Protein AF-0000000080283753 (afdb_homodimer)

Solvent-accessible surface area (backbone atoms only — not comparable to full-atom values): 19904 Å² total; per-residue (Å²): 114,69,65,58,47,47,53,52,39,58,34,70,79,38,70,38,33,64,65,55,46,45,52,46,35,64,72,59,43,37,71,36,38,64,75,52,62,69,57,50,52,52,49,50,52,53,33,39,76,70,48,30,28,46,71,46,79,42,86,42,90,93,43,78,66,40,49,36,34,33,68,27,74,57,24,48,48,50,48,20,53,52,24,61,47,84,57,61,76,70,39,30,42,30,48,55,53,42,34,39,41,30,31,85,65,33,38,55,67,44,43,48,50,47,41,52,51,50,28,52,52,26,51,53,49,35,53,54,46,52,51,52,51,48,62,72,42,61,91,44,52,67,71,56,39,66,67,62,46,90,67,50,23,60,57,55,46,46,51,49,42,39,54,51,25,52,48,46,34,54,49,33,52,48,52,46,53,52,56,49,51,46,51,52,54,54,54,68,74,95,114,70,66,57,49,47,52,51,38,57,34,70,81,39,71,37,34,64,65,56,45,44,54,47,35,65,72,56,44,37,68,37,39,63,76,52,62,69,57,51,53,53,48,49,52,50,34,37,76,70,48,28,28,46,72,46,78,42,86,41,91,93,41,77,66,42,49,36,34,33,68,28,74,58,26,48,51,50,46,22,53,52,23,61,47,85,57,61,78,70,38,30,42,32,47,56,52,43,34,39,41,30,32,86,65,33,38,56,66,45,41,48,51,47,39,51,51,49,28,53,52,26,51,54,50,36,54,54,45,51,50,52,50,48,61,73,40,60,90,44,51,68,71,56,38,65,70,63,46,90,66,51,24,61,57,55,47,48,50,51,42,39,53,51,25,53,48,45,34,54,50,32,53,50,52,47,53,50,54,49,52,47,51,52,53,53,58,71,74,102

Sequence (380 aa):
MALRNAILAMLLEGESSGYDLAKSFNASVANFWTATPQQLYRELDKMESQGLVTARVVEQRRRPNKRLFSLTAAGEAELAGFTTTAPKPTAIRDELLVQIQAVEAGDDEAVRRAVADRMAAAEAKLKRFERLRERLLGESTEPEFLAAAPRVGPYLTLARGIAFEEENIRWCERVLAVLEQRAAAEAQWRMALRNAILAMLLEGESSGYDLAKSFNASVANFWTATPQQLYRELDKMESQGLVTARVVEQRRRPNKRLFSLTAAGEAELAGFTTTAPKPTAIRDELLVQIQAVEAGDDEAVRRAVADRMAAAEAKLKRFERLRERLLGESTEPEFLAAAPRVGPYLTLARGIAFEEENIRWCERVLAVLEQRAAAEAQWR

Nearest PDB structures (foldseek):
  5x11-assembly4_H  TM=7.666E-01  e=1.169E-11  Bacillus spizizenii str. W23
  5x11-assembly1_B  TM=7.875E-01  e=1.719E-11  Bacillus spizizenii str. W23
  5x11-assembly4_G  TM=7.829E-01  e=1.627E-11  Bacillus spizizenii str. W23
  5x11-assembly2_E  TM=7.837E-01  e=2.394E-11  Bacillus spizizenii str. W23
  3l9f-assembly2_C  TM=8.783E-01  e=1.582E-09  Streptococcus mutans UA159

Radius of gyration: 23.31 Å; Cα contacts (8 Å, |Δi|>4): 473; chains: 2; bounding box: 52×69×62 Å

Secondary structure (DSSP, 8-state):
-HHHHHHHHHHTT--EEHHHHHHHHHHTGGGTB---HHHHHHHHHHHHHTTSEEEEEE--SSS--EEEEEE-HHHHHHHHHHTTSPPPPPEEE-HHHHHHHTGGGS-HHHHHHHHHHHHHHHHHHHHHHHHHHHHHHTTS-HHHHHHH-S--HHHHHHHHHHHHHHHHHHHHHHHHHHHHHHHHHHHHH-/-HHHHHHHHHHTT--EEHHHHHHHHHHTGGGTB---HHHHHHHHHHHHHTTSEEEEEE--SSS--EEEEEE-HHHHHHHHHHTTSPPPPPEEE-HHHHHHHTGGGS-HHHHHHHHHHHHHHHHHHHHHHHHHHHHHHTTS-HHHHHHH-S--HHHHHHHHHHHHHHHHHHHHHHHHHHHHHHHHHHHHH-

Organism: Amycolatopsis orientalis (NCBI:txid31958)

pLDDT: mean 94.65, std 5.04, range [63.06, 98.81]

InterPro domains:
  IPR005149 Transcription regulator PadR, N-terminal [PF03551] (7-80)
  IPR018309 Transcription regulator PadR, C-terminal [PF10400] (92-180)
  IPR036388 Winged helix-like DNA-binding domain superfamily [G3DSA:1.10.10.10] (1-89)
  IPR036390 Winged helix DNA-binding domain superfamily [SSF46785] (3-181)

Foldseek 3Di:
DVLLLLLLVVQVVHKDWLVVSQVVCVQQVCLQDDDHSVRSVVSQVVCCVVVQKDWDWDDDDPDPIIIIIHGDPNVVVVNVVVVVDDDDDRDDDDVLVVCLVCCVVDPVVVSLVVLVVQLVVLVVSLVSLVVVLCVQQPPHDPVVCCVDPPDCVSVVSSVVSNVVSVVSNVVSVVSNVVSVVVVVVVVVVD/DVLLLLLLVVQVVDKDWLVRSQVVCVQAVCLQDDDHSVRSVVSVVVCCVVVQKDWDWDDDDPDPIIIIIHGDPNVVVVNVVVVVDDDDDRDDDDVLVVCLVCCVVDPVVVSLVVLVVQLVVLVVSLVSLVVVLCVQQPPHDPVRCCVDPPDCVSVVSSVVSNVVSVVSNVVSVVSNVVSVVVVVVVVVVD

Structure (mmCIF, N/CA/C/O backbone):
data_AF-0000000080283753-model_v1
#
loop_
_entity.id
_entity.type
_entity.pdbx_description
1 polymer 'PadR family transcriptional regulator'
#
loop_
_atom_site.group_PDB
_atom_site.id
_atom_site.type_symbol
_atom_site.label_atom_id
_atom_site.label_alt_id
_atom_site.label_comp_id
_atom_site.label_asym_id
_atom_site.label_entity_id
_atom_site.label_seq_id
_atom_site.pdbx_PDB_ins_code
_atom_site.Cartn_x
_atom_site.Cartn_y
_atom_site.Cartn_z
_atom_site.occupancy
_atom_site.B_iso_or_equiv
_atom_site.auth_seq_id
_atom_site.auth_comp_id
_atom_site.auth_asym_id
_atom_site.auth_atom_id
_atom_site.pdbx_PDB_model_num
ATOM 1 N N . MET A 1 1 ? 9.391 4.066 15.008 1 63.06 1 MET A N 1
ATOM 2 C CA . MET A 1 1 ? 9.805 5.305 14.352 1 63.06 1 MET A CA 1
ATOM 3 C C . MET A 1 1 ? 8.82 5.699 13.258 1 63.06 1 MET A C 1
ATOM 5 O O . MET A 1 1 ? 8.32 6.828 13.242 1 63.06 1 MET A O 1
ATOM 9 N N . ALA A 1 2 ? 8.211 4.777 12.609 1 85.69 2 ALA A N 1
ATOM 10 C CA . ALA A 1 2 ? 7.465 5.23 11.438 1 85.69 2 ALA A CA 1
ATOM 11 C C . ALA A 1 2 ? 6.07 5.707 11.828 1 85.69 2 ALA A C 1
ATOM 13 O O . ALA A 1 2 ? 5.645 6.793 11.43 1 85.69 2 ALA A O 1
ATOM 14 N N . LEU A 1 3 ? 5.512 5.188 12.945 1 94.88 3 LEU A N 1
ATOM 15 C CA . LEU A 1 3 ? 4.176 5.641 13.32 1 94.88 3 LEU A CA 1
ATOM 16 C C . LEU A 1 3 ? 4.234 7.016 13.977 1 94.88 3 LEU A C 1
ATOM 18 O O . LEU A 1 3 ? 3.361 7.855 13.742 1 94.88 3 LEU A O 1
ATOM 22 N N . ARG A 1 4 ? 5.262 7.25 14.664 1 96.19 4 ARG A N 1
ATOM 23 C CA . ARG A 1 4 ? 5.465 8.523 15.336 1 96.19 4 ARG A CA 1
ATOM 24 C C . ARG A 1 4 ? 5.453 9.68 14.344 1 96.19 4 ARG A C 1
ATOM 26 O O . ARG A 1 4 ? 4.855 10.727 14.609 1 96.19 4 ARG A O 1
ATOM 33 N N . ASN A 1 5 ? 6.102 9.477 13.25 1 96.25 5 ASN A N 1
ATOM 34 C CA . ASN A 1 5 ? 6.188 10.531 12.242 1 96.25 5 ASN A CA 1
ATOM 35 C C . ASN A 1 5 ? 4.828 10.828 11.617 1 96.25 5 ASN A C 1
ATOM 37 O O . ASN A 1 5 ? 4.508 11.977 11.336 1 96.25 5 ASN A O 1
ATOM 41 N N . ALA A 1 6 ? 4.059 9.805 11.43 1 96.5 6 ALA A N 1
ATOM 42 C CA . ALA A 1 6 ? 2.707 10 10.914 1 96.5 6 ALA A CA 1
ATOM 43 C C . ALA A 1 6 ? 1.85 10.789 11.898 1 96.5 6 ALA A C 1
ATOM 45 O O . ALA A 1 6 ? 1.103 11.688 11.5 1 96.5 6 ALA A O 1
ATOM 46 N N . ILE A 1 7 ? 2.016 10.484 13.133 1 96.62 7 ILE A N 1
ATOM 47 C CA . ILE A 1 7 ? 1.256 11.18 14.164 1 96.62 7 ILE A CA 1
ATOM 48 C C . ILE A 1 7 ? 1.713 12.633 14.25 1 96.62 7 ILE A C 1
ATOM 50 O O . ILE A 1 7 ? 0.888 13.547 14.336 1 96.62 7 ILE A O 1
ATOM 54 N N . LEU A 1 8 ? 3.035 12.875 14.25 1 96.88 8 LEU A N 1
ATOM 55 C CA . LEU A 1 8 ? 3.574 14.227 14.281 1 96.88 8 LEU A CA 1
ATOM 56 C C . LEU A 1 8 ? 3.053 15.047 13.109 1 96.88 8 LEU A C 1
ATOM 58 O O . LEU A 1 8 ? 2.664 16.203 13.281 1 96.88 8 LEU A O 1
ATOM 62 N N . ALA A 1 9 ? 3.033 14.398 11.969 1 95.56 9 ALA A N 1
ATOM 63 C CA . ALA A 1 9 ? 2.553 15.086 10.773 1 95.56 9 ALA A CA 1
ATOM 64 C C . ALA A 1 9 ? 1.085 15.477 10.922 1 95.56 9 ALA A C 1
ATOM 66 O O . ALA A 1 9 ? 0.685 16.562 10.508 1 95.56 9 ALA A O 1
ATOM 67 N N . MET A 1 10 ? 0.326 14.633 11.5 1 94.38 10 MET A N 1
ATOM 68 C CA . MET A 1 10 ? -1.092 14.914 11.711 1 94.38 10 MET A CA 1
ATOM 69 C C . MET A 1 10 ? -1.278 16.078 12.68 1 94.38 10 MET A C 1
ATOM 71 O O . MET A 1 10 ? -2.164 16.906 12.492 1 94.38 10 MET A O 1
ATOM 75 N N . LEU A 1 11 ? -0.461 16.203 13.633 1 96 11 LEU A N 1
ATOM 76 C CA . LEU A 1 11 ? -0.597 17.188 14.695 1 96 11 LEU A CA 1
ATOM 77 C C . LEU A 1 11 ? -0.136 18.562 14.211 1 96 11 LEU A C 1
ATOM 79 O O . LEU A 1 11 ? -0.33 19.562 14.906 1 96 11 LEU A O 1
ATOM 83 N N . LEU A 1 12 ? 0.416 18.594 13.023 1 93.56 12 LEU A N 1
ATOM 84 C CA . LEU A 1 12 ? 0.746 19.891 12.422 1 93.56 12 LEU A CA 1
ATOM 85 C C . LEU A 1 12 ? -0.512 20.719 12.195 1 93.56 12 LEU A C 1
ATOM 87 O O . LEU A 1 12 ? -0.445 21.953 12.125 1 93.56 12 LEU A O 1
ATOM 91 N N . GLU A 1 13 ? -1.632 20 12.055 1 89.56 13 GLU A N 1
ATOM 92 C CA . GLU A 1 13 ? -2.9 20.672 11.789 1 89.56 13 GLU A CA 1
ATOM 93 C C . GLU A 1 13 ? -3.426 21.375 13.039 1 89.56 13 GLU A C 1
ATOM 95 O O . GLU A 1 13 ? -4.312 22.219 12.953 1 89.56 13 GLU A O 1
ATOM 100 N N . GLY A 1 14 ? -2.916 20.953 14.188 1 92.44 14 GLY A N 1
ATOM 101 C CA . GLY A 1 14 ? -3.326 21.562 15.445 1 92.44 14 GLY A CA 1
ATOM 102 C C . GLY A 1 14 ? -3.553 20.562 16.562 1 92.44 14 GLY A C 1
ATOM 103 O O . GLY A 1 14 ? -3.434 19.344 16.344 1 92.44 14 GLY A O 1
ATOM 104 N N . GLU A 1 15 ? -3.82 21.125 17.625 1 95.62 15 GLU A N 1
ATOM 105 C CA . GLU A 1 15 ? -4.102 20.328 18.812 1 95.62 15 GLU A CA 1
ATOM 106 C C . GLU A 1 15 ? -5.277 19.391 18.594 1 95.62 15 GLU A C 1
ATOM 108 O O . GLU A 1 15 ? -6.27 19.766 17.953 1 95.62 15 GLU A O 1
ATOM 113 N N . SER A 1 16 ? -5.164 18.188 19.141 1 96.25 16 SER A N 1
ATOM 114 C CA . SER A 1 16 ? -6.211 17.203 18.938 1 96.25 16 SER A CA 1
ATOM 115 C C . SER A 1 16 ? -6.262 16.203 20.094 1 96.25 16 SER A C 1
ATOM 117 O O . SER A 1 16 ? -5.242 15.922 20.719 1 96.25 16 SER A O 1
ATOM 119 N N . SER A 1 17 ? -7.477 15.688 20.328 1 95.62 17 SER A N 1
ATOM 120 C CA . SER A 1 17 ? -7.59 14.594 21.281 1 95.62 17 SER A CA 1
ATOM 121 C C . SER A 1 17 ? -7.117 13.273 20.672 1 95.62 17 SER A C 1
ATOM 123 O O . SER A 1 17 ? -7.023 13.148 19.453 1 95.62 17 SER A O 1
ATOM 125 N N . GLY A 1 18 ? -6.812 12.359 21.625 1 94.19 18 GLY A N 1
ATOM 126 C CA . GLY A 1 18 ? -6.512 11.023 21.125 1 94.19 18 GLY A CA 1
ATOM 127 C C . GLY A 1 18 ? -7.621 10.445 20.266 1 94.19 18 GLY A C 1
ATOM 128 O O . GLY A 1 18 ? -7.359 9.82 19.234 1 94.19 18 GLY A O 1
ATOM 129 N N . TYR A 1 19 ? -8.773 10.703 20.656 1 93.75 19 TYR A N 1
ATOM 130 C CA . TYR A 1 19 ? -9.945 10.227 19.938 1 93.75 19 TYR A CA 1
ATOM 131 C C . TYR A 1 19 ? -10.023 10.844 18.547 1 93.75 19 TYR A C 1
ATOM 133 O O . TYR A 1 19 ? -10.211 10.141 17.547 1 93.75 19 TYR A O 1
ATOM 141 N N . ASP A 1 20 ? -9.883 12.062 18.484 1 94.5 20 ASP A N 1
ATOM 142 C CA . ASP A 1 20 ? -9.93 12.766 17.203 1 94.5 20 ASP A CA 1
ATOM 143 C C . ASP A 1 20 ? -8.781 12.336 16.297 1 94.5 20 ASP A C 1
ATOM 145 O O . ASP A 1 20 ? -8.961 12.219 15.086 1 94.5 20 ASP A O 1
ATOM 149 N N . LEU A 1 21 ? -7.672 12.141 16.906 1 94.75 21 LEU A N 1
ATOM 150 C CA . LEU A 1 21 ? -6.523 11.664 16.141 1 94.75 21 LEU A CA 1
ATOM 151 C C . LEU A 1 21 ? -6.801 10.281 15.555 1 94.75 21 LEU A C 1
ATOM 153 O O . LEU A 1 21 ? -6.547 10.055 14.367 1 94.75 21 LEU A O 1
ATOM 157 N N . ALA A 1 22 ? -7.32 9.445 16.359 1 94.62 22 ALA A N 1
ATOM 158 C CA . ALA A 1 22 ? -7.629 8.094 15.875 1 94.62 22 ALA A CA 1
ATOM 159 C C . ALA A 1 22 ? -8.648 8.141 14.742 1 94.62 22 ALA A C 1
ATOM 161 O O . ALA A 1 22 ? -8.492 7.441 13.734 1 94.62 22 ALA A O 1
ATOM 162 N N . LYS A 1 23 ? -9.617 8.945 14.867 1 92.94 23 LYS A N 1
ATOM 163 C CA . LYS A 1 23 ? -10.656 9.102 13.852 1 92.94 23 LYS A CA 1
ATOM 164 C C . LYS A 1 23 ? -10.07 9.656 12.555 1 92.94 23 LYS A C 1
ATOM 166 O O . LYS A 1 23 ? -10.32 9.117 11.477 1 92.94 23 LYS A O 1
ATOM 171 N N . SER A 1 24 ? -9.281 10.664 12.68 1 91.25 24 SER A N 1
ATOM 172 C CA . SER A 1 24 ? -8.688 11.305 11.516 1 91.25 24 SER A CA 1
ATOM 173 C C . SER A 1 24 ? -7.66 10.398 10.844 1 91.25 24 SER A C 1
ATOM 175 O O . SER A 1 24 ? -7.527 10.398 9.617 1 91.25 24 SER A O 1
ATOM 177 N N . PHE A 1 25 ? -6.984 9.719 11.703 1 91.56 25 PHE A N 1
ATOM 178 C CA . PHE A 1 25 ? -6.012 8.766 11.18 1 91.56 25 PHE A CA 1
ATOM 179 C C . PHE A 1 25 ? -6.684 7.75 10.266 1 91.56 25 PHE A C 1
ATOM 181 O O . PHE A 1 25 ? -6.227 7.52 9.141 1 91.56 25 PHE A O 1
ATOM 188 N N . ASN A 1 26 ? -7.738 7.211 10.672 1 87.19 26 ASN A N 1
ATOM 189 C CA . ASN A 1 26 ? -8.484 6.219 9.906 1 87.19 26 ASN A CA 1
ATOM 190 C C . ASN A 1 26 ? -9.078 6.824 8.641 1 87.19 26 ASN A C 1
ATOM 192 O O . ASN A 1 26 ? -9.188 6.148 7.613 1 87.19 26 ASN A O 1
ATOM 196 N N . ALA A 1 27 ? -9.336 8.07 8.672 1 85.25 27 ALA A N 1
ATOM 197 C CA . ALA A 1 27 ? -10.023 8.742 7.574 1 85.25 27 ALA A CA 1
ATOM 198 C C . ALA A 1 27 ? -9.039 9.156 6.488 1 85.25 27 ALA A C 1
ATOM 200 O O . ALA A 1 27 ? -9.359 9.094 5.297 1 85.25 27 ALA A O 1
ATOM 201 N N . SER A 1 28 ? -7.871 9.555 6.891 1 85.62 28 SER A N 1
ATOM 202 C CA . SER A 1 28 ? -7.016 10.195 5.898 1 85.62 28 SER A CA 1
ATOM 203 C C . SER A 1 28 ? -5.633 9.555 5.867 1 85.62 28 SER A C 1
ATOM 205 O O . SER A 1 28 ? -5.121 9.227 4.793 1 85.62 28 SER A O 1
ATOM 207 N N . VAL A 1 29 ? -5.102 9.273 7.027 1 88.56 29 VAL A N 1
ATOM 208 C CA . VAL A 1 29 ? -3.729 8.789 7.102 1 88.56 29 VAL A CA 1
ATOM 209 C C . VAL A 1 29 ? -3.689 7.297 6.758 1 88.56 29 VAL A C 1
ATOM 211 O O . VAL A 1 29 ? -2.701 6.809 6.207 1 88.56 29 VAL A O 1
ATOM 214 N N . ALA A 1 30 ? -4.812 6.645 6.965 1 86.31 30 ALA A N 1
ATOM 215 C CA . ALA A 1 30 ? -4.898 5.203 6.762 1 86.31 30 ALA A CA 1
ATOM 216 C C . ALA A 1 30 ? -4.641 4.836 5.305 1 86.31 30 ALA A C 1
ATOM 218 O O . ALA A 1 30 ? -4.355 3.68 4.988 1 86.31 30 ALA A O 1
ATOM 219 N N . ASN A 1 31 ? -4.711 5.797 4.449 1 86.75 31 ASN A N 1
ATOM 220 C CA . ASN A 1 31 ? -4.449 5.527 3.039 1 86.75 31 ASN A CA 1
ATOM 221 C C . ASN A 1 31 ? -2.963 5.293 2.783 1 86.75 31 ASN A C 1
ATOM 223 O O . ASN A 1 31 ? -2.588 4.73 1.754 1 86.75 31 ASN A O 1
ATOM 227 N N . PHE A 1 32 ? -2.156 5.785 3.799 1 92.94 32 PHE A N 1
ATOM 228 C CA . PHE A 1 32 ? -0.733 5.613 3.531 1 92.94 32 PHE A CA 1
ATOM 229 C C . PHE A 1 32 ? -0.003 5.133 4.781 1 92.94 32 PHE A C 1
ATOM 231 O O . PHE A 1 32 ? 1.189 4.824 4.73 1 92.94 32 PHE A O 1
ATOM 238 N N . TRP A 1 33 ? -0.716 5.035 5.789 1 94.94 33 TRP A N 1
ATOM 239 C CA . TRP A 1 33 ? -0.128 4.477 7.004 1 94.94 33 TRP A CA 1
ATOM 240 C C . TRP A 1 33 ? -1.185 3.764 7.84 1 94.94 33 TRP A C 1
ATOM 242 O O . TRP A 1 33 ? -2.145 4.387 8.305 1 94.94 33 TRP A O 1
ATOM 252 N N . THR A 1 34 ? -0.931 2.537 8.156 1 93.19 34 THR A N 1
ATOM 253 C CA . THR A 1 34 ? -1.919 1.745 8.875 1 93.19 34 THR A CA 1
ATOM 254 C C . THR A 1 34 ? -1.501 1.556 10.336 1 93.19 34 THR A C 1
ATOM 256 O O . THR A 1 34 ? -0.35 1.217 10.617 1 93.19 34 THR A O 1
ATOM 259 N N . ALA A 1 35 ? -2.438 1.848 11.273 1 93.56 35 ALA A N 1
ATOM 260 C CA . ALA A 1 35 ? -2.279 1.582 12.703 1 93.56 35 ALA A CA 1
ATOM 261 C C . ALA A 1 35 ? -3.635 1.434 13.383 1 93.56 35 ALA A C 1
ATOM 263 O O . ALA A 1 35 ? -4.609 2.082 13 1 93.56 35 ALA A O 1
ATOM 264 N N . THR A 1 36 ? -3.719 0.579 14.344 1 93.12 36 THR A N 1
ATOM 265 C CA . THR A 1 36 ? -4.926 0.484 15.156 1 93.12 36 THR A CA 1
ATOM 266 C C . THR A 1 36 ? -4.988 1.625 16.172 1 93.12 36 THR A C 1
ATOM 268 O O . THR A 1 36 ? -3.963 2.229 16.5 1 93.12 36 THR A O 1
ATOM 271 N N . PRO A 1 37 ? -6.199 1.894 16.672 1 94.5 37 PRO A N 1
ATOM 272 C CA . PRO A 1 37 ? -6.293 2.891 17.75 1 94.5 37 PRO A CA 1
ATOM 273 C C . PRO A 1 37 ? -5.414 2.549 18.953 1 94.5 37 PRO A C 1
ATOM 275 O O . PRO A 1 37 ? -4.762 3.432 19.516 1 94.5 37 PRO A O 1
ATOM 278 N N . GLN A 1 38 ? -5.402 1.291 19.203 1 95.31 38 GLN A N 1
ATOM 279 C CA . GLN A 1 38 ? -4.574 0.862 20.312 1 95.31 38 GLN A CA 1
ATOM 280 C C . GLN A 1 38 ? -3.107 1.207 20.078 1 95.31 38 GLN A C 1
ATOM 282 O O . GLN A 1 38 ? -2.424 1.688 20.984 1 95.31 38 GLN A O 1
ATOM 287 N N . GLN A 1 39 ? -2.582 0.975 18.922 1 95.69 39 GLN A N 1
ATOM 288 C CA . GLN A 1 39 ? -1.212 1.311 18.547 1 95.69 39 GLN A CA 1
ATOM 289 C C . GLN A 1 39 ? -0.982 2.818 18.594 1 95.69 39 GLN A C 1
ATOM 291 O O . GLN A 1 39 ? 0.068 3.279 19.047 1 95.69 39 GLN A O 1
ATOM 296 N N . LEU A 1 40 ? -1.963 3.561 18.094 1 96.12 40 LEU A N 1
ATOM 297 C CA . LEU A 1 40 ? -1.869 5.016 18.047 1 96.12 40 LEU A CA 1
ATOM 298 C C . LEU A 1 40 ? -1.773 5.598 19.453 1 96.12 40 LEU A C 1
ATOM 300 O O . LEU A 1 40 ? -0.917 6.441 19.734 1 96.12 40 LEU A O 1
ATOM 304 N N . TYR A 1 41 ? -2.602 5.07 20.406 1 95.75 41 TYR A N 1
ATOM 305 C CA . TYR A 1 41 ? -2.611 5.582 21.766 1 95.75 41 TYR A CA 1
ATOM 306 C C . TYR A 1 41 ? -1.304 5.262 22.484 1 95.75 41 TYR A C 1
ATOM 308 O O . TYR A 1 41 ? -0.754 6.105 23.203 1 95.75 41 TYR A O 1
ATOM 316 N N . ARG A 1 42 ? -0.851 4.145 22.328 1 96.94 42 ARG A N 1
ATOM 317 C CA . ARG A 1 42 ? 0.421 3.746 22.922 1 96.94 42 ARG A CA 1
ATOM 318 C C . ARG A 1 42 ? 1.56 4.625 22.406 1 96.94 42 ARG A C 1
ATOM 320 O O . ARG A 1 42 ? 2.426 5.035 23.188 1 96.94 42 ARG A O 1
ATOM 327 N N . GLU A 1 43 ? 1.558 4.84 21.156 1 97.25 43 GLU A N 1
ATOM 328 C CA . GLU A 1 43 ? 2.602 5.68 20.578 1 97.25 43 GLU A CA 1
ATOM 329 C C . GLU A 1 43 ? 2.5 7.117 21.078 1 97.25 43 GLU A C 1
ATOM 331 O O . GLU A 1 43 ? 3.518 7.766 21.328 1 97.25 43 GLU A O 1
ATOM 336 N N . LEU A 1 44 ? 1.278 7.57 21.219 1 96.88 44 LEU A N 1
ATOM 337 C CA . LEU A 1 44 ? 1.066 8.914 21.75 1 96.88 44 LEU A CA 1
ATOM 338 C C . LEU A 1 44 ? 1.646 9.039 23.156 1 96.88 44 LEU A C 1
ATOM 340 O O . LEU A 1 44 ? 2.32 10.016 23.469 1 96.88 44 LEU A O 1
ATOM 344 N N . ASP A 1 45 ? 1.419 8.055 23.938 1 96.38 45 ASP A N 1
ATOM 345 C CA . ASP A 1 45 ? 1.956 8.039 25.297 1 96.38 45 ASP A CA 1
ATOM 346 C C . ASP A 1 45 ? 3.484 8.055 25.281 1 96.38 45 ASP A C 1
ATOM 348 O O . ASP A 1 45 ? 4.113 8.797 26.031 1 96.38 45 ASP A O 1
ATOM 352 N N . LYS A 1 46 ? 4.02 7.238 24.484 1 97.75 46 LYS A N 1
ATOM 353 C CA . LYS A 1 46 ? 5.473 7.172 24.344 1 97.75 46 LYS A CA 1
ATOM 354 C C . LYS A 1 46 ? 6.039 8.516 23.875 1 97.75 46 LYS A C 1
ATOM 356 O O . LYS A 1 46 ? 7.051 8.977 24.422 1 97.75 46 LYS A O 1
ATOM 361 N N . MET A 1 47 ? 5.414 9.125 22.953 1 98 47 MET A N 1
ATOM 362 C CA . MET A 1 47 ? 5.852 10.414 22.406 1 98 47 MET A CA 1
ATOM 363 C C . MET A 1 47 ? 5.781 11.5 23.469 1 98 47 MET A C 1
ATOM 365 O O . MET A 1 47 ? 6.637 12.391 23.516 1 98 47 MET A O 1
ATOM 369 N N . GLU A 1 48 ? 4.758 11.438 24.281 1 97.81 48 GLU A N 1
ATOM 370 C CA . GLU A 1 48 ? 4.645 12.391 25.375 1 97.81 48 GLU A CA 1
ATOM 371 C C . GLU A 1 48 ? 5.789 12.211 26.375 1 97.81 48 GLU A C 1
ATOM 373 O O . GLU A 1 48 ? 6.398 13.195 26.812 1 97.81 48 GLU A O 1
ATOM 378 N N . SER A 1 49 ? 6.016 10.977 26.688 1 97.88 49 SER A N 1
ATOM 379 C CA . SER A 1 49 ? 7.086 10.688 27.641 1 97.88 49 SER A CA 1
ATOM 380 C C . SER A 1 49 ? 8.438 11.125 27.094 1 97.88 49 SER A C 1
ATOM 382 O O . SER A 1 49 ? 9.344 11.453 27.859 1 97.88 49 SER A O 1
ATOM 384 N N . GLN A 1 50 ? 8.594 11.188 25.781 1 97.88 50 GLN A N 1
ATOM 385 C CA . GLN A 1 50 ? 9.844 11.57 25.141 1 97.88 50 GLN A CA 1
ATOM 386 C C . GLN A 1 50 ? 9.875 13.062 24.844 1 97.88 50 GLN A C 1
ATOM 388 O O . GLN A 1 50 ? 10.844 13.57 24.281 1 97.88 50 GLN A O 1
ATOM 393 N N . GLY A 1 51 ? 8.805 13.734 25.172 1 98.06 51 GLY A N 1
ATOM 394 C CA . GLY A 1 51 ? 8.742 15.18 25.047 1 98.06 51 GLY A CA 1
ATOM 395 C C . GLY A 1 51 ? 8.453 15.648 23.625 1 98.06 51 GLY A C 1
ATOM 396 O O . GLY A 1 51 ? 8.656 16.828 23.297 1 98.06 51 GLY A O 1
ATOM 397 N N . LEU A 1 52 ? 8.047 14.766 22.719 1 98.19 52 LEU A N 1
ATOM 398 C CA . LEU A 1 52 ? 7.766 15.117 21.328 1 98.19 52 LEU A CA 1
ATOM 399 C C . LEU A 1 52 ? 6.391 15.766 21.203 1 98.19 52 LEU A C 1
ATOM 401 O O . LEU A 1 52 ? 6.141 16.516 20.25 1 98.19 52 LEU A O 1
ATOM 405 N N . VAL A 1 53 ? 5.5 15.414 22.125 1 98.44 53 VAL A N 1
ATOM 406 C CA . VAL A 1 53 ? 4.184 16.031 22.234 1 98.44 53 VAL A CA 1
ATOM 407 C C . VAL A 1 53 ? 3.902 16.375 23.703 1 98.44 53 VAL A C 1
ATOM 409 O O . VAL A 1 53 ? 4.562 15.852 24.594 1 98.44 53 VAL A O 1
ATOM 412 N N . THR A 1 54 ? 3.004 17.266 23.875 1 98.12 54 THR A N 1
ATOM 413 C CA . THR A 1 54 ? 2.5 17.562 25.219 1 98.12 54 THR A CA 1
ATOM 414 C C . THR A 1 54 ? 0.985 17.406 25.266 1 98.12 54 THR A C 1
ATOM 416 O O . THR A 1 54 ? 0.303 17.516 24.25 1 98.12 54 THR A O 1
ATOM 419 N N . ALA A 1 55 ? 0.519 16.969 26.406 1 96.44 55 ALA A N 1
ATOM 420 C CA . ALA A 1 55 ? -0.917 16.781 26.594 1 96.44 55 ALA A CA 1
ATOM 421 C C . ALA A 1 55 ? -1.455 17.688 27.703 1 96.44 55 ALA A C 1
ATOM 423 O O . ALA A 1 55 ? -0.801 17.891 28.719 1 96.44 55 ALA A O 1
ATOM 424 N N . ARG A 1 56 ? -2.492 18.281 27.422 1 95.5 56 ARG A N 1
ATOM 425 C CA . ARG A 1 56 ? -3.209 18.953 28.5 1 95.5 56 ARG A CA 1
ATOM 426 C C . ARG A 1 56 ? -4.578 18.328 28.719 1 95.5 56 ARG A C 1
ATOM 428 O O . ARG A 1 56 ? -5.23 17.891 27.781 1 95.5 56 ARG A O 1
ATOM 435 N N . VAL A 1 57 ? -4.953 18.297 29.938 1 93 57 VAL A N 1
ATOM 436 C CA . VAL A 1 57 ? -6.211 17.656 30.328 1 93 57 VAL A CA 1
ATOM 437 C C . VAL A 1 57 ? -7.34 18.688 30.297 1 93 57 VAL A C 1
ATOM 439 O O . VAL A 1 57 ? -7.199 19.797 30.828 1 93 57 VAL A O 1
ATOM 442 N N . VAL A 1 58 ? -8.32 18.328 29.578 1 91.56 58 VAL A N 1
ATOM 443 C CA . VAL A 1 58 ? -9.531 19.125 29.562 1 91.56 58 VAL A CA 1
ATOM 444 C C . VAL A 1 58 ? -10.641 18.406 30.328 1 91.56 58 VAL A C 1
ATOM 446 O O . VAL A 1 58 ? -11.094 17.328 29.906 1 91.56 58 VAL A O 1
ATOM 449 N N . GLU A 1 59 ? -10.984 19.016 31.359 1 88.44 59 GLU A N 1
ATOM 450 C CA . GLU A 1 59 ? -12.039 18.422 32.188 1 88.44 59 GLU A CA 1
ATOM 451 C C . GLU A 1 59 ? -13.398 18.562 31.516 1 88.44 59 GLU A C 1
ATOM 453 O O . GLU A 1 59 ? -13.727 19.609 30.969 1 88.44 59 GLU A O 1
ATOM 458 N N . GLN A 1 60 ? -13.961 17.375 31.359 1 85.25 60 GLN A N 1
ATOM 459 C CA . GLN A 1 60 ? -15.289 17.375 30.781 1 85.25 60 GLN A CA 1
ATOM 460 C C . GLN A 1 60 ? -16.344 16.922 31.781 1 85.25 60 GLN A C 1
ATOM 462 O O . GLN A 1 60 ? -16.031 16.141 32.688 1 85.25 60 GLN A O 1
ATOM 467 N N . ARG A 1 61 ? -17.5 17.578 31.891 1 85.75 61 ARG A N 1
ATOM 468 C CA . ARG A 1 61 ? -18.516 17.312 32.906 1 85.75 61 ARG A CA 1
ATOM 469 C C . ARG A 1 61 ? -19.156 15.945 32.688 1 85.75 61 ARG A C 1
ATOM 471 O O . ARG A 1 61 ? -19.156 15.094 33.594 1 85.75 61 ARG A O 1
ATOM 478 N N . ARG A 1 62 ? -19.797 15.641 31.562 1 82 62 ARG A N 1
ATOM 479 C CA . ARG A 1 62 ? -20.578 14.43 31.328 1 82 62 ARG A CA 1
ATOM 480 C C . ARG A 1 62 ? -19.797 13.438 30.469 1 82 62 ARG A C 1
ATOM 482 O O . ARG A 1 62 ? -20.344 12.414 30.047 1 82 62 ARG A O 1
ATOM 489 N N . ARG A 1 63 ? -18.594 13.773 30.312 1 78.69 63 ARG A N 1
ATOM 490 C CA . ARG A 1 63 ? -17.734 12.883 29.531 1 78.69 63 ARG A CA 1
ATOM 491 C C . ARG A 1 63 ? -16.375 12.711 30.203 1 78.69 63 ARG A C 1
ATOM 493 O O . ARG A 1 63 ? -15.969 13.547 31.016 1 78.69 63 ARG A O 1
ATOM 500 N N . PRO A 1 64 ? -15.836 11.484 30.125 1 80.31 64 PRO A N 1
ATOM 501 C CA . PRO A 1 64 ? -14.477 11.352 30.656 1 80.31 64 PRO A CA 1
ATOM 502 C C . PRO A 1 64 ? -13.562 12.5 30.234 1 80.31 64 PRO A C 1
ATOM 504 O O . PRO A 1 64 ? -13.727 13.055 29.141 1 80.31 64 PRO A O 1
ATOM 507 N N . ASN A 1 65 ? -12.711 12.883 31.156 1 86.44 65 ASN A N 1
ATOM 508 C CA . ASN A 1 65 ? -11.711 13.883 30.812 1 86.44 65 ASN A CA 1
ATOM 509 C C . ASN A 1 65 ? -11.031 13.562 29.484 1 86.44 65 ASN A C 1
ATOM 511 O O . ASN A 1 65 ? -10.867 12.391 29.125 1 86.44 65 ASN A O 1
ATOM 515 N N . LYS A 1 66 ? -10.805 14.57 28.75 1 89.75 66 LYS A N 1
ATOM 516 C CA . LYS A 1 66 ? -10.125 14.383 27.484 1 89.75 66 LYS A CA 1
ATOM 517 C C . LYS A 1 66 ? -8.719 14.969 27.516 1 89.75 66 LYS A C 1
ATOM 519 O O . LYS A 1 66 ? -8.469 15.969 28.203 1 89.75 66 LYS A O 1
ATOM 524 N N . ARG A 1 67 ? -7.82 14.281 26.922 1 93.75 67 ARG A N 1
ATOM 525 C CA . ARG A 1 67 ? -6.465 14.781 26.75 1 93.75 67 ARG A CA 1
ATOM 526 C C . ARG A 1 67 ? -6.262 15.352 25.359 1 93.75 67 ARG A C 1
ATOM 528 O O . ARG A 1 67 ? -6.578 14.703 24.359 1 93.75 67 ARG A O 1
ATOM 535 N N . LEU A 1 68 ? -5.812 16.594 25.312 1 97.31 68 LEU A N 1
ATOM 536 C CA . LEU A 1 68 ? -5.504 17.234 24.047 1 97.31 68 LEU A CA 1
ATOM 537 C C . LEU A 1 68 ? -3.996 17.297 23.828 1 97.31 68 LEU A C 1
ATOM 539 O O . LEU A 1 68 ? -3.264 17.828 24.672 1 97.31 68 LEU A O 1
ATOM 543 N N . PHE A 1 69 ? -3.609 16.828 22.672 1 98 69 PHE A N 1
ATOM 544 C CA . PHE A 1 69 ? -2.184 16.719 22.375 1 98 69 PHE A CA 1
ATOM 545 C C . PHE A 1 69 ? -1.759 17.797 21.375 1 98 69 PHE A C 1
ATOM 547 O O . PHE A 1 69 ? -2.504 18.125 20.453 1 98 69 PHE A O 1
ATOM 554 N N . SER A 1 70 ? -0.56 18.328 21.594 1 97.94 70 SER A N 1
ATOM 555 C CA . SER A 1 70 ? 0.053 19.297 20.688 1 97.94 70 SER A CA 1
ATOM 556 C C . SER A 1 70 ? 1.526 18.984 20.453 1 97.94 70 SER A C 1
ATOM 558 O O . SER A 1 70 ? 2.168 18.344 21.297 1 97.94 70 SER A O 1
ATOM 560 N N . LEU A 1 71 ? 2.012 19.484 19.359 1 97.06 71 LEU A N 1
ATOM 561 C CA . LEU A 1 71 ? 3.432 19.344 19.062 1 97.06 71 LEU A CA 1
ATOM 562 C C . LEU A 1 71 ? 4.273 20.234 19.969 1 97.06 71 LEU A C 1
ATOM 564 O O . LEU A 1 71 ? 3.898 21.375 20.234 1 97.06 71 LEU A O 1
ATOM 568 N N . THR A 1 72 ? 5.371 19.625 20.422 1 97.94 72 THR A N 1
ATOM 569 C CA . THR A 1 72 ? 6.406 20.438 21.047 1 97.94 72 THR A CA 1
ATOM 570 C C . THR A 1 72 ? 7.449 20.875 20.016 1 97.94 72 THR A C 1
ATOM 572 O O . THR A 1 72 ? 7.414 20.422 18.859 1 97.94 72 THR A O 1
ATOM 575 N N . ALA A 1 73 ? 8.344 21.766 20.469 1 97.56 73 ALA A N 1
ATOM 576 C CA . ALA A 1 73 ? 9.461 22.156 19.609 1 97.56 73 ALA A CA 1
ATOM 577 C C . ALA A 1 73 ? 10.297 20.938 19.234 1 97.56 73 ALA A C 1
ATOM 579 O O . ALA A 1 73 ? 10.766 20.828 18.094 1 97.56 73 ALA A O 1
ATOM 580 N N . ALA A 1 74 ? 10.445 20.078 20.125 1 97.94 74 ALA A N 1
ATOM 581 C CA . ALA A 1 74 ? 11.203 18.844 19.875 1 97.94 74 ALA A CA 1
ATOM 582 C C . ALA A 1 74 ? 10.5 17.969 18.859 1 97.94 74 ALA A C 1
ATOM 584 O O . ALA A 1 74 ? 11.148 17.344 18.016 1 97.94 74 ALA A O 1
ATOM 585 N N . GLY A 1 75 ? 9.18 17.859 18.969 1 97.62 75 GLY A N 1
ATOM 586 C CA . GLY A 1 75 ? 8.406 17.109 18 1 97.62 75 GLY A CA 1
ATOM 587 C C . GLY A 1 75 ? 8.492 17.672 16.594 1 97.62 75 GLY A C 1
ATOM 588 O O . GLY A 1 75 ? 8.625 16.922 15.625 1 97.62 75 GLY A O 1
ATOM 589 N N . GLU A 1 76 ? 8.461 18.984 16.562 1 97.06 76 GLU A N 1
ATOM 590 C CA . GLU A 1 76 ? 8.602 19.656 15.266 1 97.06 76 GLU A CA 1
ATOM 591 C C . GLU A 1 76 ? 9.969 19.391 14.656 1 97.06 76 GLU A C 1
ATOM 593 O O . GLU A 1 76 ? 10.086 19.141 13.453 1 97.06 76 GLU A O 1
ATOM 598 N N . ALA A 1 77 ? 10.945 19.438 15.492 1 97.12 77 ALA A N 1
ATOM 599 C CA . ALA A 1 77 ? 12.312 19.203 15.031 1 97.12 77 ALA A CA 1
ATOM 600 C C . ALA A 1 77 ? 12.484 17.781 14.547 1 97.12 77 ALA A C 1
ATOM 602 O O . ALA A 1 77 ? 13.164 17.531 13.547 1 97.12 77 ALA A O 1
ATOM 603 N N . GLU A 1 78 ? 11.914 16.906 15.258 1 96.5 78 GLU A N 1
ATOM 604 C CA . GLU A 1 78 ? 11.961 15.508 14.859 1 96.5 78 GLU A CA 1
ATOM 605 C C . GLU A 1 78 ? 11.312 15.297 13.492 1 96.5 78 GLU A C 1
ATOM 607 O O . GLU A 1 78 ? 11.867 14.602 12.633 1 96.5 78 GLU A O 1
ATOM 612 N N . LEU A 1 79 ? 10.203 15.883 13.336 1 96.56 79 LEU A N 1
ATOM 613 C CA . LEU A 1 79 ? 9.484 15.766 12.07 1 96.56 79 LEU A CA 1
ATOM 614 C C . LEU A 1 79 ? 10.281 16.391 10.938 1 96.56 79 LEU A C 1
ATOM 616 O O . LEU A 1 79 ? 10.375 15.82 9.844 1 96.56 79 LEU A O 1
ATOM 620 N N . ALA A 1 80 ? 10.812 17.531 11.211 1 96.69 80 ALA A N 1
ATOM 621 C CA . ALA A 1 80 ? 11.641 18.203 10.211 1 96.69 80 ALA A CA 1
ATOM 622 C C . ALA A 1 80 ? 12.836 17.328 9.812 1 96.69 80 ALA A C 1
ATOM 624 O O . ALA A 1 80 ? 13.148 17.203 8.625 1 96.69 80 ALA A O 1
ATOM 625 N N . GLY A 1 81 ? 13.461 16.766 10.812 1 96.75 81 GLY A N 1
ATOM 626 C CA . GLY A 1 81 ? 14.562 15.859 10.555 1 96.75 81 GLY A CA 1
ATOM 627 C C . GLY A 1 81 ? 14.156 14.656 9.719 1 96.75 81 GLY A C 1
ATOM 628 O O . GLY A 1 81 ? 14.898 14.227 8.836 1 96.75 81 GLY A O 1
ATOM 629 N N . PHE A 1 82 ? 13.055 14.172 9.969 1 96.94 82 PHE A N 1
ATOM 630 C CA . PHE A 1 82 ? 12.516 13.031 9.227 1 96.94 82 PHE A CA 1
ATOM 631 C C . PHE A 1 82 ? 12.398 13.359 7.742 1 96.94 82 PHE A C 1
ATOM 633 O O . PHE A 1 82 ? 12.656 12.508 6.891 1 96.94 82 PHE A O 1
ATOM 640 N N . THR A 1 83 ? 11.992 14.594 7.34 1 96.62 83 THR A N 1
ATOM 641 C CA . THR A 1 83 ? 11.805 14.992 5.949 1 96.62 83 THR A CA 1
ATOM 642 C C . THR A 1 83 ? 13.133 15.016 5.207 1 96.62 83 THR A C 1
ATOM 644 O O . THR A 1 83 ? 13.164 15.078 3.975 1 96.62 83 THR A O 1
ATOM 647 N N . THR A 1 84 ? 14.242 14.984 5.941 1 96.56 84 THR A N 1
ATOM 648 C CA . THR A 1 84 ? 15.555 15.055 5.312 1 96.56 84 THR A CA 1
ATOM 649 C C . THR A 1 84 ? 16.125 13.656 5.086 1 96.56 84 THR A C 1
ATOM 651 O O . THR A 1 84 ? 17.141 13.492 4.406 1 96.56 84 THR A O 1
ATOM 654 N N . THR A 1 85 ? 15.523 12.711 5.625 1 95.44 85 THR A N 1
ATOM 655 C CA . THR A 1 85 ? 15.984 11.328 5.535 1 95.44 85 THR A CA 1
ATOM 656 C C . THR A 1 85 ? 15.359 10.625 4.332 1 95.44 85 THR A C 1
ATOM 658 O O . THR A 1 85 ? 14.18 10.836 4.023 1 95.44 85 THR A O 1
ATOM 661 N N . ALA A 1 86 ? 16.188 9.797 3.65 1 96.19 86 ALA A N 1
ATOM 662 C CA . ALA A 1 86 ? 15.633 8.992 2.568 1 96.19 86 ALA A CA 1
ATOM 663 C C . ALA A 1 86 ? 14.523 8.07 3.082 1 96.19 86 ALA A C 1
ATOM 665 O O . ALA A 1 86 ? 14.734 7.312 4.031 1 96.19 86 ALA A O 1
ATOM 666 N N . PRO A 1 87 ? 13.336 8.18 2.482 1 96.94 87 PRO A N 1
ATOM 667 C CA . PRO A 1 87 ? 12.266 7.301 2.957 1 96.94 87 PRO A CA 1
ATOM 668 C C . PRO A 1 8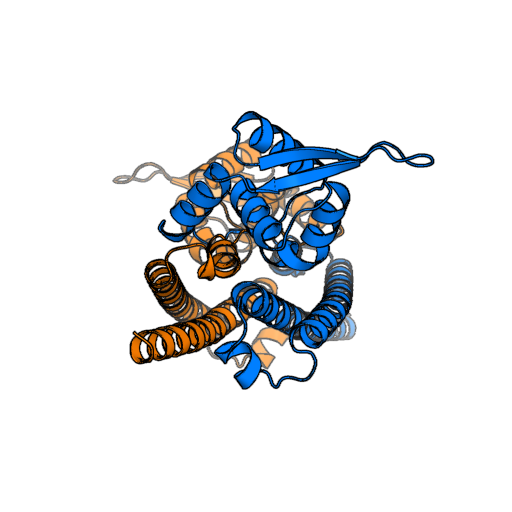7 ? 12.508 5.832 2.604 1 96.94 87 PRO A C 1
ATOM 670 O O . PRO A 1 87 ? 13.031 5.531 1.527 1 96.94 87 PRO A O 1
ATOM 673 N N . LYS A 1 88 ? 12.086 4.961 3.5 1 93.75 88 LYS A N 1
ATOM 674 C CA . LYS A 1 88 ? 12.086 3.533 3.195 1 93.75 88 LYS A CA 1
ATOM 675 C C . LYS A 1 88 ? 11.102 3.205 2.082 1 93.75 88 LYS A C 1
ATOM 677 O O . LYS A 1 88 ? 10.125 3.93 1.88 1 93.75 88 LYS A O 1
ATOM 682 N N . PRO A 1 89 ? 11.367 2.098 1.418 1 91.06 89 PRO A N 1
ATOM 683 C CA . PRO A 1 89 ? 10.414 1.678 0.389 1 91.06 89 PRO A CA 1
ATOM 684 C C . PRO A 1 89 ? 9.016 1.42 0.949 1 91.06 89 PRO A C 1
ATOM 686 O O . PRO A 1 89 ? 8.875 1.042 2.115 1 91.06 89 PRO A O 1
ATOM 689 N N . THR A 1 90 ? 8.055 1.672 0.116 1 93.19 90 THR A N 1
ATOM 690 C CA . THR A 1 90 ? 6.668 1.422 0.501 1 93.19 90 THR A CA 1
ATOM 691 C C . THR A 1 90 ? 6.457 -0.052 0.837 1 93.19 90 THR A C 1
ATOM 693 O O . THR A 1 90 ? 6.945 -0.932 0.125 1 93.19 90 THR A O 1
ATOM 696 N N . ALA A 1 91 ? 5.84 -0.307 1.903 1 93.06 91 ALA A N 1
ATOM 697 C CA . ALA A 1 91 ? 5.441 -1.655 2.297 1 93.06 91 ALA A CA 1
ATOM 698 C C . ALA A 1 91 ? 3.938 -1.854 2.125 1 93.06 91 ALA A C 1
ATOM 700 O O . ALA A 1 91 ? 3.141 -1.03 2.578 1 93.06 91 ALA A O 1
ATOM 701 N N . ILE A 1 92 ? 3.576 -2.939 1.462 1 93.75 92 ILE A N 1
ATOM 702 C CA . ILE A 1 92 ? 2.168 -3.246 1.232 1 93.75 92 ILE A CA 1
ATOM 703 C C . ILE A 1 92 ? 1.883 -4.691 1.637 1 93.75 92 ILE A C 1
ATOM 705 O O . ILE A 1 92 ? 2.703 -5.582 1.405 1 93.75 92 ILE A O 1
ATOM 709 N N . ARG A 1 93 ? 0.81 -4.926 2.26 1 94.88 93 ARG A N 1
ATOM 710 C CA . ARG A 1 93 ? 0.22 -6.238 2.514 1 94.88 93 ARG A CA 1
ATOM 711 C C . ARG A 1 93 ? -1.247 -6.27 2.1 1 94.88 93 ARG A C 1
ATOM 713 O O . ARG A 1 93 ? -2.098 -5.664 2.758 1 94.88 93 ARG A O 1
ATOM 720 N N . ASP A 1 94 ? -1.5 -7.016 1.08 1 96.62 94 ASP A N 1
ATOM 721 C CA . ASP A 1 94 ? -2.844 -7.102 0.516 1 96.62 94 ASP A CA 1
ATOM 722 C C . ASP A 1 94 ? -3.293 -8.555 0.388 1 96.62 94 ASP A C 1
ATOM 724 O O . ASP A 1 94 ? -2.977 -9.227 -0.598 1 96.62 94 ASP A O 1
ATOM 728 N N . GLU A 1 95 ? -4.094 -9.008 1.313 1 97 95 GLU A N 1
ATOM 729 C CA . GLU A 1 95 ? -4.527 -10.398 1.34 1 97 95 GLU A CA 1
ATOM 730 C C . GLU A 1 95 ? -5.391 -10.734 0.127 1 97 95 GLU A C 1
ATOM 732 O O . GLU A 1 95 ? -5.363 -11.859 -0.374 1 97 95 GLU A O 1
ATOM 737 N N . LEU A 1 96 ? -6.145 -9.773 -0.323 1 97.69 96 LEU A N 1
ATOM 738 C CA . LEU A 1 96 ? -6.984 -10.039 -1.485 1 97.69 96 LEU A CA 1
ATOM 739 C C . LEU A 1 96 ? -6.137 -10.367 -2.709 1 97.69 96 LEU A C 1
ATOM 741 O O . LEU A 1 96 ? -6.48 -11.258 -3.488 1 97.69 96 LEU A O 1
ATOM 745 N N . LEU A 1 97 ? -5.031 -9.672 -2.881 1 97.5 97 LEU A N 1
ATOM 746 C CA . LEU A 1 97 ? -4.168 -9.953 -4.023 1 97.5 97 LEU A CA 1
ATOM 747 C C . LEU A 1 97 ? -3.525 -11.328 -3.902 1 97.5 97 LEU A C 1
ATOM 749 O O . LEU A 1 97 ? -3.316 -12.008 -4.906 1 97.5 97 LEU A O 1
ATOM 753 N N . VAL A 1 98 ? -3.248 -11.75 -2.697 1 96.69 98 VAL A N 1
ATOM 754 C CA . VAL A 1 98 ? -2.746 -13.109 -2.5 1 96.69 98 VAL A CA 1
ATOM 755 C C . VAL A 1 98 ? -3.824 -14.117 -2.881 1 96.69 98 VAL A C 1
ATOM 757 O O . VAL A 1 98 ? -3.537 -15.125 -3.525 1 96.69 98 VAL A O 1
ATOM 760 N N . GLN A 1 99 ? -5.027 -13.836 -2.49 1 97.56 99 GLN A N 1
ATOM 761 C CA . GLN A 1 99 ? -6.133 -14.719 -2.836 1 97.56 99 GLN A CA 1
ATOM 762 C C . GLN A 1 99 ? -6.344 -14.781 -4.348 1 97.56 99 GLN A C 1
ATOM 764 O O . GLN A 1 99 ? -6.578 -15.852 -4.906 1 97.56 99 GLN A O 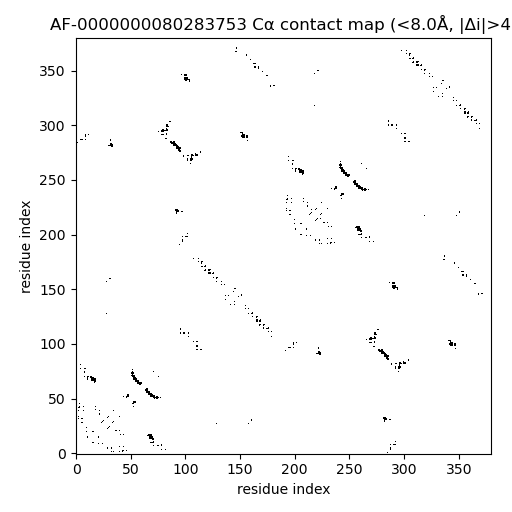1
ATOM 769 N N . ILE A 1 100 ? -6.234 -13.664 -4.984 1 97.5 100 ILE A N 1
ATOM 770 C CA . ILE A 1 100 ? -6.391 -13.617 -6.434 1 97.5 100 ILE A CA 1
ATOM 771 C C . ILE A 1 100 ? -5.262 -14.398 -7.102 1 97.5 100 ILE A C 1
ATOM 773 O O . ILE A 1 100 ? -5.492 -15.148 -8.055 1 97.5 100 ILE A O 1
ATOM 777 N N . GLN A 1 101 ? -4.059 -14.258 -6.586 1 95.56 101 GLN A N 1
ATOM 778 C CA . GLN A 1 101 ? -2.904 -15 -7.086 1 95.56 101 GLN A CA 1
ATOM 779 C C . GLN A 1 101 ? -3.16 -16.5 -7.059 1 95.56 101 GLN A C 1
ATOM 781 O O . GLN A 1 101 ? -2.68 -17.234 -7.926 1 95.56 101 GLN A O 1
ATOM 786 N N . ALA A 1 102 ? -3.947 -16.906 -6.113 1 95.44 102 ALA A N 1
ATOM 787 C CA . ALA A 1 102 ? -4.195 -18.328 -5.891 1 95.44 102 ALA A CA 1
ATOM 788 C C . ALA A 1 102 ? -5.617 -18.719 -6.293 1 95.44 102 ALA A C 1
ATOM 790 O O . ALA A 1 102 ? -6.148 -19.719 -5.832 1 95.44 102 ALA A O 1
ATOM 791 N N . VAL A 1 103 ? -6.289 -17.953 -7.098 1 96.12 103 VAL A N 1
ATOM 792 C CA . VAL A 1 103 ? -7.73 -18.062 -7.305 1 96.12 103 VAL A CA 1
ATOM 793 C C . VAL A 1 103 ? -8.07 -19.453 -7.859 1 96.12 103 VAL A C 1
ATOM 795 O O . VAL A 1 103 ? -9.07 -20.047 -7.473 1 96.12 103 VAL A O 1
ATOM 798 N N . GLU A 1 104 ? -7.234 -20.031 -8.688 1 93.19 104 GLU A N 1
ATOM 799 C CA . GLU A 1 104 ? -7.535 -21.312 -9.305 1 93.19 104 GLU A CA 1
ATOM 800 C C . GLU A 1 104 ? -7.355 -22.453 -8.305 1 93.19 104 GLU A C 1
ATOM 802 O O . GLU A 1 104 ? -7.844 -23.562 -8.531 1 93.19 104 GLU A O 1
ATOM 807 N N . ALA A 1 105 ? -6.648 -22.172 -7.305 1 92.06 105 ALA A N 1
ATOM 808 C CA . ALA A 1 105 ? -6.379 -23.203 -6.312 1 92.06 105 ALA A CA 1
ATOM 809 C C . ALA A 1 105 ? -7.441 -23.203 -5.219 1 92.06 105 ALA A C 1
ATOM 811 O O . ALA A 1 105 ? -7.414 -24.062 -4.32 1 92.06 105 ALA A O 1
ATOM 812 N N . GLY A 1 106 ? -8.336 -22.266 -5.348 1 93.56 106 GLY A N 1
ATOM 813 C CA . GLY A 1 106 ? -9.266 -22.125 -4.238 1 93.56 106 GLY A CA 1
ATOM 814 C C . GLY A 1 106 ? -10.703 -21.938 -4.68 1 93.56 106 GLY A C 1
ATOM 815 O O . GLY A 1 106 ? -11.18 -22.641 -5.574 1 93.56 106 GLY A O 1
ATOM 816 N N . ASP A 1 107 ? -11.383 -21.172 -3.922 1 93.25 107 ASP A N 1
ATOM 817 C CA . ASP A 1 107 ? -12.805 -20.906 -4.105 1 93.25 107 ASP A CA 1
ATOM 818 C C . ASP A 1 107 ? -13.031 -19.625 -4.898 1 93.25 107 ASP A C 1
ATOM 820 O O . ASP A 1 107 ? -13.039 -18.531 -4.332 1 93.25 107 ASP A O 1
ATOM 824 N N . ASP A 1 108 ? -13.375 -19.844 -6.18 1 94.31 108 ASP A N 1
ATOM 825 C CA . ASP A 1 108 ? -13.539 -18.703 -7.09 1 94.31 108 ASP A CA 1
ATOM 826 C C . ASP A 1 108 ? -14.688 -17.812 -6.641 1 94.31 108 ASP A C 1
ATOM 828 O O . ASP A 1 108 ? -14.586 -16.578 -6.703 1 94.31 108 ASP A O 1
ATOM 832 N N . GLU A 1 109 ? -15.695 -18.406 -6.184 1 95.44 109 GLU A N 1
ATOM 833 C CA . GLU A 1 109 ? -16.859 -17.625 -5.754 1 95.44 109 GLU A CA 1
ATOM 834 C C . GLU A 1 109 ? -16.531 -16.781 -4.531 1 95.44 109 GLU A C 1
ATOM 836 O O . GLU A 1 109 ? -16.953 -15.625 -4.441 1 95.44 109 GLU A O 1
ATOM 841 N N . ALA A 1 110 ? -15.867 -17.344 -3.627 1 97.44 110 ALA A N 1
ATOM 842 C CA . ALA A 1 110 ? -15.469 -16.609 -2.432 1 97.44 110 ALA A CA 1
ATOM 843 C C . ALA A 1 110 ? -14.555 -15.445 -2.787 1 97.44 110 ALA A C 1
ATOM 845 O O . ALA A 1 110 ? -14.688 -14.352 -2.24 1 97.44 110 ALA A O 1
ATOM 846 N N . VAL A 1 111 ? -13.711 -15.695 -3.693 1 98.06 111 VAL A N 1
ATOM 847 C CA . VAL A 1 111 ? -12.789 -14.648 -4.121 1 98.06 111 VAL A CA 1
ATOM 848 C C . VAL A 1 111 ? -13.562 -13.531 -4.824 1 98.06 111 VAL A C 1
ATOM 850 O O . VAL A 1 111 ? -13.305 -12.352 -4.586 1 98.06 111 VAL A O 1
ATOM 853 N N . ARG A 1 112 ? -14.492 -13.883 -5.672 1 98.12 112 ARG A N 1
ATOM 854 C CA . ARG A 1 112 ? -15.305 -12.883 -6.355 1 98.12 112 ARG A CA 1
ATOM 855 C C . ARG A 1 112 ? -16.078 -12.023 -5.352 1 98.12 112 ARG A C 1
ATOM 857 O O . ARG A 1 112 ? -16.172 -10.812 -5.52 1 98.12 112 ARG A O 1
ATOM 864 N N . ARG A 1 113 ? -16.547 -12.641 -4.34 1 98.25 113 ARG A N 1
ATOM 865 C CA . ARG A 1 113 ? -17.25 -11.898 -3.301 1 98.25 113 ARG A CA 1
ATOM 866 C C . ARG A 1 113 ? -16.328 -10.93 -2.582 1 98.25 113 ARG A C 1
ATOM 868 O O . ARG A 1 113 ? -16.703 -9.789 -2.309 1 98.25 113 ARG A O 1
ATOM 875 N N . ALA A 1 114 ? -15.148 -11.406 -2.309 1 98.38 114 ALA A N 1
ATOM 876 C CA . ALA A 1 114 ? -14.156 -10.555 -1.656 1 98.38 114 ALA A CA 1
ATOM 877 C C . ALA A 1 114 ? -13.789 -9.359 -2.537 1 98.38 114 ALA A C 1
ATOM 879 O O . ALA A 1 114 ? -13.602 -8.25 -2.041 1 98.38 114 ALA A O 1
ATOM 880 N N . VAL A 1 115 ? -13.711 -9.602 -3.818 1 98.69 115 VAL A N 1
ATOM 881 C CA . VAL A 1 115 ? -13.398 -8.531 -4.762 1 98.69 115 VAL A CA 1
ATOM 882 C C . VAL A 1 115 ? -14.539 -7.516 -4.781 1 98.69 115 VAL A C 1
ATOM 884 O O . VAL A 1 115 ? -14.297 -6.305 -4.77 1 98.69 115 VAL A O 1
ATOM 887 N N . ALA A 1 116 ? -15.727 -8 -4.781 1 98.69 116 ALA A N 1
ATOM 888 C CA . ALA A 1 116 ? -16.891 -7.117 -4.766 1 98.69 116 ALA A CA 1
ATOM 889 C C . ALA A 1 116 ? -16.922 -6.273 -3.494 1 98.69 116 ALA A C 1
ATOM 891 O O . ALA A 1 116 ? -17.234 -5.078 -3.539 1 98.69 116 ALA A O 1
ATOM 892 N N . ASP A 1 117 ? -16.625 -6.906 -2.418 1 98.56 117 ASP A N 1
ATOM 893 C CA . ASP A 1 117 ? -16.562 -6.188 -1.148 1 98.56 117 ASP A CA 1
ATOM 894 C C . ASP A 1 117 ? -15.484 -5.105 -1.174 1 98.56 117 ASP A C 1
ATOM 896 O O . ASP A 1 117 ? -15.711 -3.99 -0.703 1 98.56 117 ASP A O 1
ATOM 900 N N . ARG A 1 118 ? -14.336 -5.434 -1.716 1 98.19 118 ARG A N 1
ATOM 901 C CA . ARG A 1 118 ? -13.258 -4.465 -1.861 1 98.19 118 ARG A CA 1
ATOM 902 C C . ARG A 1 118 ? -13.688 -3.293 -2.738 1 98.19 118 ARG A C 1
ATOM 904 O O . ARG A 1 118 ? -13.367 -2.141 -2.445 1 98.19 118 ARG A O 1
ATOM 911 N N . MET A 1 119 ? -14.328 -3.611 -3.766 1 98.56 119 MET A N 1
ATOM 912 C CA . MET A 1 119 ? -14.797 -2.57 -4.68 1 98.56 119 MET A CA 1
ATOM 913 C C . MET A 1 119 ? -15.766 -1.622 -3.977 1 98.56 119 MET A C 1
ATOM 915 O O . MET A 1 119 ? -15.641 -0.403 -4.102 1 98.56 119 MET A O 1
ATOM 919 N N . ALA A 1 120 ? -16.688 -2.156 -3.221 1 98.56 120 ALA A N 1
ATOM 920 C CA . ALA A 1 120 ? -17.656 -1.349 -2.488 1 98.56 120 ALA A CA 1
ATOM 921 C C . ALA A 1 120 ? -16.969 -0.468 -1.45 1 98.56 120 ALA A C 1
ATOM 923 O O . ALA A 1 120 ? -17.312 0.706 -1.296 1 98.56 120 ALA A O 1
ATOM 924 N N . ALA A 1 121 ? -16.047 -1.037 -0.766 1 97.25 121 ALA A N 1
ATOM 925 C CA . ALA A 1 121 ? -15.297 -0.271 0.224 1 97.25 121 ALA A CA 1
ATOM 926 C C . ALA A 1 121 ? -14.508 0.856 -0.437 1 97.25 121 ALA A C 1
ATOM 928 O O . ALA A 1 121 ? -14.43 1.966 0.095 1 97.25 121 ALA A O 1
ATOM 929 N N . ALA A 1 122 ? -13.922 0.548 -1.598 1 97.56 122 ALA A N 1
ATOM 930 C CA . ALA A 1 122 ? -13.164 1.553 -2.34 1 97.56 122 ALA A CA 1
ATOM 931 C C . ALA A 1 122 ? -14.07 2.693 -2.797 1 97.56 122 ALA A C 1
ATOM 933 O O . ALA A 1 122 ? -13.672 3.861 -2.758 1 97.56 122 ALA A O 1
ATOM 934 N N . GLU A 1 123 ? -15.219 2.326 -3.219 1 98.62 123 GLU A N 1
ATOM 935 C CA . GLU A 1 123 ? -16.188 3.338 -3.646 1 98.62 123 GLU A CA 1
ATOM 936 C C . GLU A 1 123 ? -16.562 4.258 -2.492 1 98.62 123 GLU A C 1
ATOM 938 O O . GLU A 1 123 ? -16.656 5.477 -2.666 1 98.62 123 GLU A O 1
ATOM 943 N N . ALA A 1 124 ? -16.828 3.709 -1.379 1 97.44 124 ALA A N 1
ATOM 944 C CA . ALA A 1 124 ? -17.172 4.5 -0.201 1 97.44 124 ALA A CA 1
ATOM 945 C C . ALA A 1 124 ? -16.016 5.414 0.204 1 97.44 124 ALA A C 1
ATOM 947 O O . ALA A 1 124 ? -16.219 6.59 0.505 1 97.44 124 ALA A O 1
ATOM 948 N N . LYS A 1 125 ? -14.828 4.891 0.204 1 96.38 125 LYS A N 1
ATOM 949 C CA . LYS A 1 125 ? -13.648 5.688 0.536 1 96.38 125 LYS A CA 1
ATOM 950 C C . LYS A 1 125 ? -13.453 6.824 -0.464 1 96.38 125 LYS A C 1
ATOM 952 O O . LYS A 1 125 ? -13.133 7.949 -0.078 1 96.38 125 LYS A O 1
ATOM 957 N N . LEU A 1 126 ? -13.609 6.469 -1.737 1 97.69 126 LEU A N 1
ATOM 958 C CA . LEU A 1 126 ? -13.445 7.484 -2.771 1 97.69 126 LEU A CA 1
ATOM 959 C C . LEU A 1 126 ? -14.406 8.648 -2.551 1 97.69 126 LEU A C 1
ATOM 961 O O . LEU A 1 126 ? -14.008 9.812 -2.65 1 97.69 126 LEU A O 1
ATOM 965 N N . LYS A 1 127 ? -15.641 8.336 -2.213 1 98 127 LYS A N 1
ATOM 966 C CA . LYS A 1 127 ? -16.625 9.383 -1.948 1 98 127 LYS A CA 1
ATOM 967 C C . LYS A 1 127 ? -16.203 10.258 -0.771 1 98 127 LYS A C 1
ATOM 969 O O . LYS A 1 127 ? -16.312 11.484 -0.826 1 98 127 LYS A O 1
ATOM 974 N N . ARG A 1 128 ? -15.719 9.625 0.246 1 96.19 128 ARG A N 1
ATOM 975 C CA . ARG A 1 128 ? -15.242 10.367 1.41 1 96.19 128 ARG A CA 1
ATOM 976 C C . ARG A 1 128 ? -14.055 11.258 1.045 1 96.19 128 ARG A C 1
ATOM 978 O O . ARG A 1 128 ? -14 12.414 1.462 1 96.19 128 ARG A O 1
ATOM 985 N N . PHE A 1 129 ? -13.156 10.766 0.236 1 96.75 129 PHE A N 1
ATOM 986 C CA . PHE A 1 129 ? -11.977 11.523 -0.162 1 96.75 129 PHE A CA 1
ATOM 987 C C . PHE A 1 129 ? -12.359 12.703 -1.05 1 96.75 129 PHE A C 1
ATOM 989 O O . PHE A 1 129 ? -11.781 13.789 -0.93 1 96.75 129 PHE A O 1
ATOM 996 N N . GLU A 1 130 ? -13.281 12.461 -1.878 1 97.56 130 GLU A N 1
ATOM 997 C CA . GLU A 1 130 ? -13.727 13.531 -2.764 1 97.56 130 GLU A CA 1
ATOM 998 C C . GLU A 1 130 ? -14.398 14.656 -1.978 1 97.56 130 GLU A C 1
ATOM 1000 O O . GLU A 1 130 ? -14.219 15.836 -2.285 1 97.56 130 GLU A O 1
ATOM 1005 N N . ARG A 1 131 ? -15.133 14.289 -0.981 1 96.81 131 ARG A N 1
ATOM 1006 C CA . ARG A 1 131 ? -15.727 15.305 -0.113 1 96.81 131 ARG A CA 1
ATOM 1007 C C . ARG A 1 131 ? -14.648 16.094 0.627 1 96.81 131 ARG A C 1
ATOM 1009 O O . ARG A 1 131 ? -14.742 17.312 0.75 1 96.81 131 ARG A O 1
ATOM 1016 N N . LEU A 1 132 ? -13.703 15.391 1.101 1 94.69 132 LEU A N 1
ATOM 1017 C CA . LEU A 1 132 ? -12.586 16.047 1.775 1 94.69 132 LEU A CA 1
ATOM 1018 C C . LEU A 1 132 ? -11.852 16.984 0.826 1 94.69 132 LEU A C 1
ATOM 1020 O O . LEU A 1 132 ? -11.477 18.094 1.213 1 94.69 132 LEU A O 1
ATOM 1024 N N . ARG A 1 133 ? -11.688 16.562 -0.401 1 96.5 133 ARG A N 1
ATOM 1025 C CA . ARG A 1 133 ? -11.031 17.391 -1.403 1 96.5 133 ARG A CA 1
ATOM 1026 C C . ARG A 1 133 ? -11.82 18.688 -1.632 1 96.5 133 ARG A C 1
ATOM 1028 O O . ARG A 1 133 ? -11.234 19.766 -1.687 1 96.5 133 ARG A O 1
ATOM 1035 N N . GLU A 1 134 ? -13.102 18.531 -1.678 1 97.25 134 GLU A N 1
ATOM 1036 C CA . GLU A 1 134 ? -13.969 19.688 -1.873 1 97.25 134 GLU A CA 1
ATOM 1037 C C . GLU A 1 134 ? -13.875 20.656 -0.69 1 97.25 134 GLU A C 1
ATOM 1039 O O . GLU A 1 134 ? -13.828 21.875 -0.875 1 97.25 134 GLU A O 1
ATOM 1044 N N . ARG A 1 135 ? -13.867 20.109 0.375 1 95.5 135 ARG A N 1
ATOM 1045 C CA . ARG A 1 135 ? -13.766 20.922 1.577 1 95.5 135 ARG A CA 1
ATOM 1046 C C . ARG A 1 135 ? -12.438 21.672 1.618 1 95.5 135 ARG A C 1
ATOM 1048 O O . ARG A 1 135 ? -12.398 22.859 1.971 1 95.5 135 ARG A O 1
ATOM 1055 N N . LEU A 1 136 ? -11.375 21.062 1.266 1 94.06 136 LEU A N 1
ATOM 1056 C CA . LEU A 1 136 ? -10.047 21.672 1.273 1 94.06 136 LEU A CA 1
ATOM 1057 C C . LEU A 1 136 ? -9.969 22.797 0.253 1 94.06 136 LEU A C 1
ATOM 1059 O O . LEU A 1 136 ? -9.406 23.859 0.539 1 94.06 136 LEU A O 1
ATOM 1063 N N . LEU A 1 137 ? -10.555 22.594 -0.873 1 96.75 137 LEU A N 1
ATOM 1064 C CA . LEU A 1 137 ? -10.461 23.562 -1.951 1 96.75 137 LEU A CA 1
ATOM 1065 C C . LEU A 1 137 ? -11.344 24.781 -1.661 1 96.75 137 LEU A C 1
ATOM 1067 O O . LEU A 1 137 ? -10.977 25.906 -1.984 1 96.75 137 LEU A O 1
ATOM 1071 N N . GLY A 1 138 ? -12.523 24.453 -1.033 1 95.94 138 GLY A N 1
ATOM 1072 C CA . GLY A 1 138 ? -13.484 25.531 -0.835 1 95.94 138 GLY A CA 1
ATOM 1073 C C . GLY A 1 138 ? -13.922 26.188 -2.133 1 95.94 138 GLY A C 1
ATOM 1074 O O . GLY A 1 138 ? -14.359 25.5 -3.061 1 95.94 138 GLY A O 1
ATOM 1075 N N . GLU A 1 139 ? -13.672 27.469 -2.24 1 95.88 139 GLU A N 1
ATOM 1076 C CA . GLU A 1 139 ? -14.102 28.219 -3.412 1 95.88 139 GLU A CA 1
ATOM 1077 C C . GLU A 1 139 ? -12.969 28.359 -4.426 1 95.88 139 GLU A C 1
ATOM 1079 O O . GLU A 1 139 ? -13.18 28.875 -5.527 1 95.88 139 GLU A O 1
ATOM 1084 N N . SER A 1 140 ? -11.828 27.875 -4.102 1 96.94 140 SER A N 1
ATOM 1085 C CA . SER A 1 140 ? -10.672 28 -4.984 1 96.94 140 SER A CA 1
ATOM 1086 C C . SER A 1 140 ? -10.641 26.891 -6.027 1 96.94 140 SER A C 1
ATOM 1088 O O . SER A 1 140 ? -11.125 25.781 -5.777 1 96.94 140 SER A O 1
ATOM 1090 N N . THR A 1 141 ? -10.102 27.281 -7.164 1 97.44 141 THR A N 1
ATOM 1091 C CA . THR A 1 141 ? -9.734 26.203 -8.086 1 97.44 141 THR A CA 1
ATOM 1092 C C . THR A 1 141 ? -8.5 25.453 -7.582 1 97.44 141 THR A C 1
ATOM 1094 O O . THR A 1 141 ? -7.75 25.969 -6.754 1 97.44 141 THR A O 1
ATOM 1097 N N . GLU A 1 142 ? -8.328 24.297 -8.062 1 97.19 142 GLU A N 1
ATOM 1098 C CA . GLU A 1 142 ? -7.203 23.484 -7.613 1 97.19 142 GLU A CA 1
ATOM 1099 C C . GLU A 1 142 ? -5.871 24.188 -7.879 1 97.19 142 GLU A C 1
ATOM 1101 O O . GLU A 1 142 ? -5.023 24.281 -6.988 1 97.19 142 GLU A O 1
ATOM 1106 N N . PRO A 1 143 ? -5.699 24.75 -9.133 1 96 143 PRO A N 1
ATOM 1107 C CA . PRO A 1 143 ? -4.43 25.438 -9.359 1 96 143 PRO A CA 1
ATOM 1108 C C . PRO A 1 143 ? -4.223 26.625 -8.406 1 96 143 PRO A C 1
ATOM 1110 O O . PRO A 1 143 ? -3.105 26.844 -7.934 1 96 143 PRO A O 1
ATOM 1113 N N . GLU A 1 144 ? -5.242 27.344 -8.094 1 96.38 144 GLU A N 1
ATOM 1114 C CA . GLU A 1 144 ? -5.152 28.453 -7.145 1 96.38 144 GLU A CA 1
ATOM 1115 C C . GLU A 1 144 ? -4.781 27.953 -5.75 1 96.38 144 GLU A C 1
ATOM 1117 O O . GLU A 1 144 ? -3.928 28.547 -5.086 1 96.38 144 GLU A O 1
ATOM 1122 N N . PHE A 1 145 ? -5.434 26.906 -5.336 1 97.25 145 PHE A N 1
ATOM 1123 C CA . PHE A 1 145 ? -5.172 26.328 -4.023 1 97.25 145 PHE A CA 1
ATOM 1124 C C . PHE A 1 145 ? -3.727 25.859 -3.914 1 97.25 145 PHE A C 1
ATOM 1126 O O . PHE A 1 145 ? -3.029 26.188 -2.953 1 97.25 145 PHE A O 1
ATOM 1133 N N . LEU A 1 146 ? -3.246 25.156 -4.93 1 96.81 146 LEU A N 1
ATOM 1134 C CA . LEU A 1 146 ? -1.911 24.578 -4.91 1 96.81 146 LEU A CA 1
ATOM 1135 C C . LEU A 1 146 ? -0.841 25.656 -4.895 1 96.81 146 LEU A C 1
ATOM 1137 O O . LEU A 1 146 ? 0.231 25.469 -4.312 1 96.81 146 LEU A O 1
ATOM 1141 N N . ALA A 1 147 ? -1.176 26.797 -5.441 1 93.62 147 ALA A N 1
ATOM 1142 C CA . ALA A 1 147 ? -0.213 27.891 -5.523 1 93.62 147 ALA A CA 1
ATOM 1143 C C . ALA A 1 147 ? -0.175 28.688 -4.223 1 93.62 147 ALA A C 1
ATOM 1145 O O . ALA A 1 147 ? 0.882 29.172 -3.816 1 93.62 147 ALA A O 1
ATOM 1146 N N . ALA A 1 148 ? -1.305 28.734 -3.529 1 92.56 148 ALA A N 1
ATOM 1147 C CA . ALA A 1 148 ? -1.398 29.781 -2.508 1 92.56 148 ALA A CA 1
ATOM 1148 C C . ALA A 1 148 ? -1.602 29.172 -1.123 1 92.56 148 ALA A C 1
ATOM 1150 O O . ALA A 1 148 ? -1.405 29.844 -0.107 1 92.56 148 ALA A O 1
ATOM 1151 N N . ALA A 1 149 ? -2.029 27.922 -1.086 1 94.5 149 ALA A N 1
ATOM 1152 C CA . ALA A 1 149 ? -2.355 27.344 0.213 1 94.5 149 ALA A CA 1
ATOM 1153 C C . ALA A 1 149 ? -1.138 27.328 1.134 1 94.5 149 ALA A C 1
ATOM 1155 O O . ALA A 1 149 ? -0.017 27.078 0.69 1 94.5 149 ALA A O 1
ATOM 1156 N N . PRO A 1 150 ? -1.363 27.656 2.354 1 93.12 150 PRO A N 1
ATOM 1157 C CA . PRO A 1 150 ? -0.24 27.609 3.291 1 93.12 150 PRO A CA 1
ATOM 1158 C C . PRO A 1 150 ? 0.372 26.219 3.404 1 93.12 150 PRO A C 1
ATOM 1160 O O . PRO A 1 150 ? 1.58 26.078 3.615 1 93.12 150 PRO A O 1
ATOM 1163 N N . ARG A 1 151 ? -0.444 25.203 3.291 1 93.62 151 ARG A N 1
ATOM 1164 C CA . ARG A 1 151 ? -0.002 23.812 3.299 1 93.62 151 ARG A CA 1
ATOM 1165 C C . ARG A 1 151 ? -0.605 23.031 2.131 1 93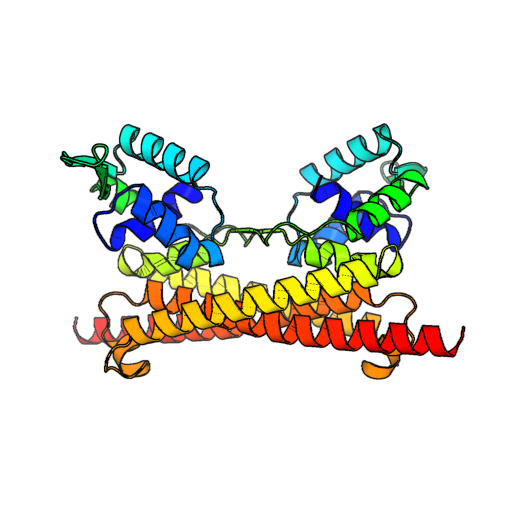.62 151 ARG A C 1
ATOM 1167 O O . ARG A 1 151 ? -1.828 22.969 1.995 1 93.62 151 ARG A O 1
ATOM 1174 N N . VAL A 1 152 ? 0.235 22.422 1.325 1 96.19 152 VAL A N 1
ATOM 1175 C CA . VAL A 1 152 ? -0.268 21.688 0.174 1 96.19 152 VAL A CA 1
ATOM 1176 C C . VAL A 1 152 ? -0.127 20.188 0.424 1 96.19 152 VAL A C 1
ATOM 1178 O O . VAL A 1 152 ? -0.757 19.375 -0.259 1 96.19 152 VAL A O 1
ATOM 1181 N N . GLY A 1 153 ? 0.74 19.766 1.414 1 95.5 153 GLY A N 1
ATOM 1182 C CA . GLY A 1 153 ? 1.028 18.375 1.706 1 95.5 153 GLY A CA 1
ATOM 1183 C C . GLY A 1 153 ? -0.219 17.531 1.86 1 95.5 153 GLY A C 1
ATOM 1184 O O . GLY A 1 153 ? -0.38 16.516 1.17 1 95.5 153 GLY A O 1
ATOM 1185 N N . PRO A 1 154 ? -1.134 17.969 2.721 1 94.69 154 PRO A N 1
ATOM 1186 C CA . PRO A 1 154 ? -2.363 17.203 2.947 1 94.69 154 PRO A CA 1
ATOM 1187 C C . PRO A 1 154 ? -3.176 17 1.672 1 94.69 154 PRO A C 1
ATOM 1189 O O . PRO A 1 154 ? -3.764 15.93 1.474 1 94.69 154 PRO A O 1
ATOM 1192 N N . TYR A 1 155 ? -3.193 18 0.824 1 96.5 155 TYR A N 1
ATOM 1193 C CA . TYR A 1 155 ? -3.916 17.859 -0.436 1 96.5 155 TYR A CA 1
ATOM 1194 C C . TYR A 1 155 ? -3.232 16.844 -1.348 1 96.5 155 TYR A C 1
ATOM 1196 O O . TYR A 1 155 ? -3.898 16.047 -2.008 1 96.5 155 TYR A O 1
ATOM 1204 N N . LEU A 1 156 ? -1.939 16.875 -1.401 1 97.31 156 LEU A N 1
ATOM 1205 C CA . LEU A 1 156 ? -1.188 15.984 -2.279 1 97.31 156 LEU A CA 1
ATOM 1206 C C . LEU A 1 156 ? -1.32 14.531 -1.825 1 97.31 156 LEU A C 1
ATOM 1208 O O . LEU A 1 156 ? -1.447 13.625 -2.654 1 97.31 156 LEU A O 1
ATOM 1212 N N . THR A 1 157 ? -1.299 14.281 -0.533 1 96.81 157 THR A N 1
ATOM 1213 C CA . THR A 1 157 ? -1.497 12.922 -0.034 1 96.81 157 THR A CA 1
ATOM 1214 C C . THR A 1 157 ? -2.936 12.469 -0.261 1 96.81 157 THR A C 1
ATOM 1216 O O . THR A 1 157 ? -3.184 11.297 -0.555 1 96.81 157 THR A O 1
ATOM 1219 N N . LEU A 1 158 ? -3.896 13.383 -0.15 1 96.44 158 LEU A N 1
ATOM 1220 C CA . LEU A 1 158 ? -5.289 13.078 -0.459 1 96.44 158 LEU A CA 1
ATOM 1221 C C . LEU A 1 158 ? -5.449 12.688 -1.924 1 96.44 158 LEU A C 1
ATOM 1223 O O . LEU A 1 158 ? -6.148 11.719 -2.238 1 96.44 158 LEU A O 1
ATOM 1227 N N . ALA A 1 159 ? -4.805 13.414 -2.789 1 97.19 159 ALA A N 1
ATOM 1228 C CA . ALA A 1 159 ? -4.859 13.125 -4.219 1 97.19 159 ALA A CA 1
ATOM 1229 C C . ALA A 1 159 ? -4.336 11.727 -4.516 1 97.19 159 ALA A C 1
ATOM 1231 O O . ALA A 1 159 ? -4.863 11.023 -5.383 1 97.19 159 ALA A O 1
ATOM 1232 N N . ARG A 1 160 ? -3.273 11.344 -3.799 1 97.56 160 ARG A N 1
ATOM 1233 C CA . ARG A 1 160 ? -2.766 9.984 -3.945 1 97.56 160 ARG A CA 1
ATOM 1234 C C . ARG A 1 160 ? -3.811 8.953 -3.521 1 97.56 160 ARG A C 1
ATOM 1236 O O . ARG A 1 160 ? -3.99 7.934 -4.188 1 97.56 160 ARG A O 1
ATOM 1243 N N . GLY A 1 161 ? -4.469 9.227 -2.371 1 96.94 161 GLY A N 1
ATOM 1244 C CA . GLY A 1 161 ? -5.531 8.344 -1.912 1 96.94 161 GLY A CA 1
ATOM 1245 C C . GLY A 1 161 ? -6.672 8.219 -2.904 1 96.94 161 GLY A C 1
ATOM 1246 O O . GLY A 1 161 ? -7.188 7.125 -3.127 1 96.94 161 GLY A O 1
ATOM 1247 N N . ILE A 1 162 ? -7.035 9.305 -3.463 1 97.81 162 ILE A N 1
ATOM 1248 C CA . ILE A 1 162 ? -8.109 9.32 -4.453 1 97.81 162 ILE A CA 1
ATOM 1249 C C . ILE A 1 162 ? -7.711 8.469 -5.656 1 97.81 162 ILE A C 1
ATOM 1251 O O . ILE A 1 162 ? -8.461 7.578 -6.07 1 97.81 162 ILE A O 1
ATOM 1255 N N . ALA A 1 163 ? -6.539 8.688 -6.191 1 97.56 163 ALA A N 1
ATOM 1256 C CA . ALA A 1 163 ? -6.062 7.914 -7.336 1 97.56 163 ALA A CA 1
ATOM 1257 C C . ALA A 1 163 ? -5.996 6.426 -7.004 1 97.56 163 ALA A C 1
ATOM 1259 O O . ALA A 1 163 ? -6.34 5.582 -7.836 1 97.56 163 ALA A O 1
ATOM 1260 N N . PHE A 1 164 ? -5.566 6.074 -5.824 1 96.94 164 PHE A N 1
ATOM 1261 C CA . PHE A 1 164 ? -5.434 4.691 -5.383 1 96.94 164 PHE A CA 1
ATOM 1262 C C . PHE A 1 164 ? -6.793 3.998 -5.359 1 96.94 164 PHE A C 1
ATOM 1264 O O . PHE A 1 164 ? -6.93 2.871 -5.84 1 96.94 164 PHE A O 1
ATOM 1271 N N . GLU A 1 165 ? -7.781 4.688 -4.828 1 97.56 165 GLU A N 1
ATOM 1272 C CA . GLU A 1 165 ? -9.102 4.082 -4.734 1 97.56 165 GLU A CA 1
ATOM 1273 C C . GLU A 1 165 ? -9.773 4 -6.105 1 97.56 165 GLU A C 1
ATOM 1275 O O . GLU A 1 165 ? -10.516 3.057 -6.387 1 97.56 165 GLU A O 1
ATOM 1280 N N . GLU A 1 166 ? -9.562 5.016 -6.922 1 98.5 166 GLU A N 1
ATOM 1281 C CA . GLU A 1 166 ? -10.047 4.926 -8.297 1 98.5 166 GLU A CA 1
ATOM 1282 C C . GLU A 1 166 ? -9.477 3.699 -9 1 98.5 166 GLU A C 1
ATOM 1284 O O . GLU A 1 166 ? -10.195 2.984 -9.695 1 98.5 166 GLU A O 1
ATOM 1289 N N . GLU A 1 167 ? -8.219 3.52 -8.828 1 97.5 167 GLU A N 1
ATOM 1290 C CA . GLU A 1 167 ? -7.562 2.363 -9.438 1 97.5 167 GLU A CA 1
ATOM 1291 C C . GLU A 1 167 ? -8.078 1.059 -8.836 1 97.5 167 GLU A C 1
ATOM 1293 O O . GLU A 1 167 ? -8.242 0.065 -9.547 1 97.5 167 GLU A O 1
ATOM 1298 N N . ASN A 1 168 ? -8.32 1.05 -7.52 1 97.69 168 ASN A N 1
ATOM 1299 C CA . ASN A 1 168 ? -8.93 -0.12 -6.887 1 97.69 168 ASN A CA 1
ATOM 1300 C C . ASN A 1 168 ? -10.242 -0.505 -7.562 1 97.69 168 ASN A C 1
ATOM 1302 O O . ASN A 1 168 ? -10.461 -1.677 -7.871 1 97.69 168 ASN A O 1
ATOM 1306 N N . ILE A 1 169 ? -11.023 0.476 -7.77 1 98.81 169 ILE A N 1
ATOM 1307 C CA . ILE A 1 169 ? -12.336 0.241 -8.352 1 98.81 169 ILE A CA 1
ATOM 1308 C C . ILE A 1 169 ? -12.18 -0.324 -9.766 1 98.81 169 ILE A C 1
ATOM 1310 O O . ILE A 1 169 ? -12.781 -1.352 -10.094 1 98.81 169 ILE A O 1
ATOM 1314 N N . ARG A 1 170 ? -11.359 0.298 -10.578 1 98.62 170 ARG A N 1
ATOM 1315 C CA . ARG A 1 170 ? -11.141 -0.155 -11.945 1 98.62 170 ARG A CA 1
ATOM 1316 C C . ARG A 1 170 ? -10.586 -1.575 -11.977 1 98.62 170 ARG A C 1
ATOM 1318 O O . ARG A 1 170 ? -11.023 -2.402 -12.781 1 98.62 170 ARG A O 1
ATOM 1325 N N . TRP A 1 171 ? -9.656 -1.82 -11.148 1 98.25 171 TRP A N 1
ATOM 1326 C CA . TRP A 1 171 ? -9.023 -3.133 -11.078 1 98.25 171 TRP A CA 1
ATOM 1327 C C . TRP A 1 171 ? -10.016 -4.195 -10.617 1 98.25 171 TRP A C 1
ATOM 1329 O O . TRP A 1 171 ? -10.078 -5.281 -11.195 1 98.25 171 TRP A O 1
ATOM 1339 N N . CYS A 1 172 ? -10.766 -3.854 -9.594 1 98.75 172 CYS A N 1
ATOM 1340 C CA . CYS A 1 172 ? -11.766 -4.797 -9.102 1 98.75 172 CYS A CA 1
ATOM 1341 C C . CYS A 1 172 ? -12.789 -5.125 -10.188 1 98.75 172 CYS A C 1
ATOM 1343 O O . CYS A 1 172 ? -13.172 -6.281 -10.352 1 98.75 172 CYS A O 1
ATOM 1345 N N . GLU A 1 173 ? -13.227 -4.102 -10.898 1 98.75 173 GLU A N 1
ATOM 1346 C CA . GLU A 1 173 ? -14.156 -4.312 -12 1 98.75 173 GLU A CA 1
ATOM 1347 C C . GLU A 1 173 ? -13.586 -5.281 -13.031 1 98.75 173 GLU A C 1
ATOM 1349 O O . GLU A 1 173 ? -14.289 -6.184 -13.492 1 98.75 173 GLU A O 1
ATOM 1354 N N . ARG A 1 174 ? -12.375 -5.082 -13.352 1 98.25 174 ARG A N 1
ATOM 1355 C CA . ARG A 1 174 ? -11.711 -5.938 -14.328 1 98.25 174 ARG A CA 1
ATOM 1356 C C . ARG A 1 174 ? -11.602 -7.371 -13.82 1 98.25 174 ARG A C 1
ATOM 1358 O O . ARG A 1 174 ? -11.875 -8.32 -14.555 1 98.25 174 ARG A O 1
ATOM 1365 N N . VAL A 1 175 ? -11.18 -7.555 -12.602 1 98.5 175 VAL A N 1
ATOM 1366 C CA . VAL A 1 175 ? -11.023 -8.875 -12.008 1 98.5 175 VAL A CA 1
ATOM 1367 C C . VAL A 1 175 ? -12.359 -9.602 -12 1 98.5 175 VAL A C 1
ATOM 1369 O O . VAL A 1 175 ? -12.445 -10.773 -12.391 1 98.5 175 VAL A O 1
ATOM 1372 N N . LEU A 1 176 ? -13.422 -8.859 -11.594 1 98.56 176 LEU A N 1
ATOM 1373 C CA . LEU A 1 176 ? -14.742 -9.469 -11.555 1 98.56 176 LEU A CA 1
ATOM 1374 C C . LEU A 1 176 ? -15.188 -9.898 -12.945 1 98.56 176 LEU A C 1
ATOM 1376 O O . LEU A 1 176 ? -15.727 -11 -13.117 1 98.56 176 LEU A O 1
ATOM 1380 N N . ALA A 1 177 ? -14.977 -9.047 -13.891 1 98.19 177 ALA A N 1
ATOM 1381 C CA . ALA A 1 177 ? -15.367 -9.359 -15.266 1 98.19 177 ALA A CA 1
ATOM 1382 C C . ALA A 1 177 ? -14.664 -10.625 -15.75 1 98.19 177 ALA A C 1
ATOM 1384 O O . ALA A 1 177 ? -15.297 -11.5 -16.344 1 98.19 177 ALA A O 1
ATOM 1385 N N . VAL A 1 178 ? -13.367 -10.742 -15.516 1 97.94 178 VAL A N 1
ATOM 1386 C CA . VAL A 1 178 ? -12.57 -11.883 -15.969 1 97.94 178 VAL A CA 1
ATOM 1387 C C . VAL A 1 178 ? -13.047 -13.156 -15.273 1 97.94 178 VAL A C 1
ATOM 1389 O O . VAL A 1 178 ? -13.289 -14.172 -15.93 1 97.94 178 VAL A O 1
ATOM 1392 N N . LEU A 1 179 ? -13.195 -13.102 -13.961 1 97 179 LEU A N 1
ATOM 1393 C CA . LEU A 1 179 ? -13.562 -14.297 -13.195 1 97 179 LEU A CA 1
ATOM 1394 C C . LEU A 1 179 ? -14.977 -14.742 -13.531 1 97 179 LEU A C 1
ATOM 1396 O O . LEU A 1 179 ? -15.266 -15.945 -13.57 1 97 179 LEU A O 1
ATOM 1400 N N . GLU A 1 180 ? -15.867 -13.773 -13.773 1 95.81 180 GLU A N 1
ATOM 1401 C CA . GLU A 1 180 ? -17.234 -14.109 -14.156 1 95.81 180 GLU A CA 1
ATOM 1402 C C . GLU A 1 180 ? -17.281 -14.766 -15.531 1 95.81 180 GLU A C 1
ATOM 1404 O O . GLU A 1 180 ? -18.016 -15.734 -15.734 1 95.81 180 GLU A O 1
ATOM 1409 N N . GLN A 1 181 ? -16.562 -14.227 -16.422 1 95.44 181 GLN A N 1
ATOM 1410 C CA . GLN A 1 181 ? -16.5 -14.805 -17.766 1 95.44 181 GLN A CA 1
ATOM 1411 C C . GLN A 1 181 ? -15.977 -16.234 -17.719 1 95.44 181 GLN A C 1
ATOM 1413 O O . GLN A 1 181 ? -16.5 -17.109 -18.406 1 95.44 181 GLN A O 1
ATOM 1418 N N . ARG A 1 182 ? -15.023 -16.469 -16.984 1 94.62 182 ARG A N 1
ATOM 1419 C CA . ARG A 1 182 ? -14.438 -17.812 -16.875 1 94.62 182 ARG A CA 1
ATOM 1420 C C . ARG A 1 182 ? -15.406 -18.781 -16.203 1 94.62 182 ARG A C 1
ATOM 1422 O O . ARG A 1 182 ? -15.516 -19.938 -16.609 1 94.62 182 ARG A O 1
ATOM 1429 N N . ALA A 1 183 ? -16.047 -18.281 -15.203 1 92.5 183 ALA A N 1
ATOM 1430 C CA . ALA A 1 183 ? -17.047 -19.109 -14.523 1 92.5 183 ALA A CA 1
ATOM 1431 C C . ALA A 1 183 ? -18.156 -19.5 -15.477 1 92.5 183 ALA A C 1
ATOM 1433 O O . ALA A 1 183 ? -18.641 -20.641 -15.445 1 92.5 183 ALA A O 1
ATOM 1434 N N . ALA A 1 184 ? -18.562 -18.578 -16.281 1 91.94 184 ALA A N 1
ATOM 1435 C CA . ALA A 1 184 ? -19.625 -18.844 -17.234 1 91.94 184 ALA A CA 1
ATOM 1436 C C . ALA A 1 184 ? -19.188 -19.859 -18.281 1 91.94 184 ALA A C 1
ATOM 1438 O O . ALA A 1 184 ? -19.969 -20.719 -18.703 1 91.94 184 ALA A O 1
ATOM 1439 N N . ALA A 1 185 ? -17.953 -19.75 -18.703 1 90.06 185 ALA A N 1
ATOM 1440 C CA . ALA A 1 185 ? -17.422 -20.672 -19.703 1 90.06 185 ALA A CA 1
ATOM 1441 C C . ALA A 1 185 ? -17.328 -22.094 -19.141 1 90.06 185 ALA A C 1
ATOM 1443 O O . ALA A 1 185 ? -17.609 -23.062 -19.844 1 90.06 185 ALA A O 1
ATOM 1444 N N . GLU A 1 186 ? -16.922 -22.203 -17.938 1 85.44 186 GLU A N 1
ATOM 1445 C CA . GLU A 1 186 ? -16.828 -23.5 -17.297 1 85.44 186 GLU A CA 1
ATOM 1446 C C . GLU A 1 186 ? -18.219 -24.125 -17.109 1 85.44 186 GLU A C 1
ATOM 1448 O O . GLU A 1 186 ? -18.359 -25.344 -17.172 1 85.44 186 GLU A O 1
ATOM 1453 N N . ALA A 1 187 ? -19.219 -23.328 -16.906 1 86.38 187 ALA A N 1
ATOM 1454 C CA . ALA A 1 187 ? -20.594 -23.812 -16.703 1 86.38 187 ALA A CA 1
ATOM 1455 C C . ALA A 1 187 ? -21.203 -24.328 -18 1 86.38 187 ALA A C 1
ATOM 1457 O O . ALA A 1 187 ? -22.031 -25.25 -17.984 1 86.38 187 ALA A O 1
ATOM 1458 N N . GLN A 1 188 ? -20.75 -23.734 -19.016 1 80.25 188 GLN A N 1
ATOM 1459 C CA . GLN A 1 188 ? -21.25 -24.172 -20.312 1 80.25 188 GLN A CA 1
ATOM 1460 C C . GLN A 1 188 ? -20.688 -25.531 -20.688 1 80.25 188 GLN A C 1
ATOM 1462 O O . GLN A 1 188 ? -21.312 -26.281 -21.438 1 80.25 188 GLN A O 1
ATOM 1467 N N . TRP A 1 189 ? -19.469 -25.766 -20.219 1 75.56 189 TRP A N 1
ATOM 1468 C CA . TRP A 1 189 ? -18.828 -27.031 -20.562 1 75.56 189 TRP A CA 1
ATOM 1469 C C . TRP A 1 189 ? -19.25 -28.141 -19.594 1 75.56 189 TRP A C 1
ATOM 1471 O O . TRP A 1 189 ? -19.156 -29.328 -19.922 1 75.56 189 TRP A O 1
ATOM 1481 N N . ARG A 1 190 ? -19.906 -27.797 -18.5 1 68.81 190 ARG A N 1
ATOM 1482 C CA . ARG A 1 190 ? -20.453 -28.797 -17.594 1 68.81 190 ARG A CA 1
ATOM 1483 C C . ARG A 1 190 ? -21.891 -29.141 -17.953 1 68.81 190 ARG A C 1
ATOM 1485 O O . ARG A 1 190 ? -22.625 -28.297 -18.453 1 68.81 190 ARG A O 1
ATOM 1492 N N . MET B 1 1 ? 0.766 -15.758 9.609 1 63.25 1 MET B N 1
ATOM 1493 C CA . MET B 1 1 ? -0.261 -16.312 8.727 1 63.25 1 MET B CA 1
ATOM 1494 C C . MET B 1 1 ? -0.236 -15.617 7.371 1 63.25 1 MET B C 1
ATOM 1496 O O . MET B 1 1 ? -0.153 -16.281 6.336 1 63.25 1 MET B O 1
ATOM 1500 N N . ALA B 1 2 ? 0.105 -14.406 7.316 1 85.81 2 ALA B N 1
ATOM 1501 C CA . ALA B 1 2 ? -0.119 -13.75 6.027 1 85.81 2 ALA B CA 1
ATOM 1502 C C . ALA B 1 2 ? 1.052 -13.992 5.078 1 85.81 2 ALA B C 1
ATOM 1504 O O . ALA B 1 2 ? 0.855 -14.398 3.93 1 85.81 2 ALA B O 1
ATOM 1505 N N . LEU B 1 3 ? 2.268 -14.203 5.605 1 94.94 3 LEU B N 1
ATOM 1506 C CA . LEU B 1 3 ? 3.391 -14.43 4.703 1 94.94 3 LEU B CA 1
ATOM 1507 C C . LEU B 1 3 ? 3.365 -15.852 4.145 1 94.94 3 LEU B C 1
ATOM 1509 O O . LEU B 1 3 ? 3.676 -16.062 2.973 1 94.94 3 LEU B O 1
ATOM 1513 N N . ARG B 1 4 ? 2.914 -16.719 4.934 1 96.19 4 ARG B N 1
ATOM 1514 C CA . ARG B 1 4 ? 2.812 -18.125 4.543 1 96.19 4 ARG B CA 1
ATOM 1515 C C . ARG B 1 4 ? 1.934 -18.281 3.307 1 96.19 4 ARG B C 1
ATOM 1517 O O . ARG B 1 4 ? 2.27 -19.047 2.396 1 96.19 4 ARG B O 1
ATOM 1524 N N . ASN B 1 5 ? 0.851 -17.594 3.303 1 96.31 5 ASN B N 1
ATOM 1525 C CA . ASN B 1 5 ? -0.082 -17.703 2.186 1 96.31 5 ASN B CA 1
ATOM 1526 C C . ASN B 1 5 ? 0.52 -17.156 0.897 1 96.31 5 ASN B C 1
ATOM 1528 O O . ASN B 1 5 ? 0.294 -17.703 -0.183 1 96.31 5 ASN B O 1
ATOM 1532 N N . ALA B 1 6 ? 1.262 -16.109 1.02 1 96.56 6 ALA B N 1
ATOM 1533 C CA . ALA B 1 6 ? 1.943 -15.562 -0.147 1 96.56 6 ALA B CA 1
ATOM 1534 C C . ALA B 1 6 ? 2.969 -16.547 -0.703 1 96.56 6 ALA B C 1
ATOM 1536 O O . ALA B 1 6 ? 3.07 -16.719 -1.918 1 96.56 6 ALA B O 1
ATOM 1537 N N . ILE B 1 7 ? 3.656 -17.188 0.184 1 96.69 7 ILE B N 1
ATOM 1538 C CA . ILE B 1 7 ? 4.66 -18.156 -0.229 1 96.69 7 ILE B CA 1
ATOM 1539 C C . ILE B 1 7 ? 3.979 -19.359 -0.872 1 96.69 7 ILE B C 1
ATOM 1541 O O . ILE B 1 7 ? 4.418 -19.844 -1.915 1 96.69 7 ILE B O 1
ATOM 1545 N N . LEU B 1 8 ? 2.908 -19.875 -0.251 1 96.88 8 LEU B N 1
ATOM 1546 C CA . LEU B 1 8 ? 2.156 -20.984 -0.809 1 96.88 8 LEU B CA 1
ATOM 1547 C C . LEU B 1 8 ? 1.65 -20.656 -2.209 1 96.88 8 LEU B C 1
ATOM 1549 O O . LEU B 1 8 ? 1.74 -21.484 -3.117 1 96.88 8 LEU B O 1
ATOM 1553 N N . ALA B 1 9 ? 1.161 -19.453 -2.328 1 95.62 9 ALA B N 1
ATOM 1554 C CA . ALA B 1 9 ? 0.646 -19.031 -3.627 1 95.62 9 ALA B CA 1
ATOM 1555 C C . ALA B 1 9 ? 1.752 -19.016 -4.68 1 95.62 9 ALA B C 1
ATOM 1557 O O . ALA B 1 9 ? 1.526 -19.406 -5.828 1 95.62 9 ALA B O 1
ATOM 1558 N N . MET B 1 10 ? 2.896 -18.594 -4.305 1 94.38 10 MET B N 1
ATOM 1559 C CA . MET B 1 10 ? 4.031 -18.578 -5.223 1 94.38 10 MET B CA 1
ATOM 1560 C C . MET B 1 10 ? 4.434 -19.984 -5.633 1 94.38 10 MET B C 1
ATOM 1562 O O . MET B 1 10 ? 4.781 -20.219 -6.793 1 94.38 10 MET B O 1
ATOM 1566 N N . LEU B 1 11 ? 4.348 -20.906 -4.777 1 95.94 11 LEU B N 1
ATOM 1567 C CA . LEU B 1 11 ? 4.809 -22.266 -5.008 1 95.94 11 LEU B CA 1
ATOM 1568 C C . LEU B 1 11 ? 3.811 -23.047 -5.863 1 95.94 11 LEU B C 1
ATOM 1570 O O . LEU B 1 11 ? 4.102 -24.156 -6.312 1 95.94 11 LEU B O 1
ATOM 1574 N N . LEU B 1 12 ? 2.674 -22.438 -6.121 1 93.5 12 LEU B N 1
ATOM 1575 C CA . LEU B 1 12 ? 1.727 -23.047 -7.055 1 93.5 12 LEU B CA 1
ATOM 1576 C C . LEU B 1 12 ? 2.336 -23.156 -8.445 1 93.5 12 LEU B C 1
ATOM 1578 O O . LEU B 1 12 ? 1.921 -24 -9.242 1 93.5 12 LEU B O 1
ATOM 1582 N N . GLU B 1 13 ? 3.301 -22.266 -8.703 1 89.44 13 GLU B N 1
ATOM 1583 C CA . GLU B 1 13 ? 3.938 -22.234 -10.016 1 89.44 13 GLU B CA 1
ATOM 1584 C C . GLU B 1 13 ? 4.891 -23.422 -10.188 1 89.44 13 GLU B C 1
ATOM 1586 O O . GLU B 1 13 ? 5.297 -23.734 -11.305 1 89.44 13 GLU B O 1
ATOM 1591 N N . GLY B 1 14 ? 5.289 -24.016 -9.078 1 92.38 14 GLY B N 1
ATOM 1592 C CA . GLY B 1 14 ? 6.172 -25.172 -9.125 1 92.38 14 GLY B CA 1
ATOM 1593 C C . GLY B 1 14 ? 7.266 -25.141 -8.07 1 92.38 14 GLY B C 1
ATOM 1594 O O . GLY B 1 14 ? 7.367 -24.172 -7.316 1 92.38 14 GLY B O 1
ATOM 1595 N N . GLU B 1 15 ? 7.949 -26.172 -8.094 1 95.5 15 GLU B N 1
ATOM 1596 C CA . GLU B 1 15 ? 9.07 -26.312 -7.176 1 95.5 15 GLU B CA 1
ATOM 1597 C C . GLU B 1 15 ? 10.086 -25.203 -7.355 1 95.5 15 GLU B C 1
ATOM 1599 O O . GLU B 1 15 ? 10.375 -24.781 -8.484 1 95.5 15 GLU B O 1
ATOM 1604 N N . SER B 1 16 ? 10.641 -24.734 -6.246 1 96.19 16 SER B N 1
ATOM 1605 C CA . SER B 1 16 ? 11.586 -23.625 -6.305 1 96.19 16 SER B CA 1
ATOM 1606 C C . SER B 1 16 ? 12.562 -23.672 -5.137 1 96.19 16 SER B C 1
ATOM 1608 O O . SER B 1 16 ? 12.219 -24.141 -4.055 1 96.19 16 SER B O 1
ATOM 1610 N N . SER B 1 17 ? 13.758 -23.156 -5.402 1 95.56 17 SER B N 1
ATOM 1611 C CA . SER B 1 17 ? 14.695 -22.969 -4.297 1 95.56 17 SER B CA 1
ATOM 1612 C C . SER B 1 17 ? 14.32 -21.766 -3.445 1 95.56 17 SER B C 1
ATOM 1614 O O . SER B 1 17 ? 13.57 -20.891 -3.889 1 95.56 17 SER B O 1
ATOM 1616 N N . GLY B 1 18 ? 14.898 -21.812 -2.211 1 94.12 18 GLY B N 1
ATOM 1617 C CA . GLY B 1 18 ? 14.719 -20.625 -1.398 1 94.12 18 GLY B CA 1
ATOM 1618 C C . GLY B 1 18 ? 15.234 -19.359 -2.07 1 94.12 18 GLY B C 1
ATOM 1619 O O . GLY B 1 18 ? 14.594 -18.312 -1.997 1 94.12 18 GLY B O 1
ATOM 1620 N N . TYR B 1 19 ? 16.266 -19.5 -2.732 1 93.75 19 TYR B N 1
ATOM 1621 C CA . TYR B 1 19 ? 16.875 -18.375 -3.449 1 93.75 19 TYR B CA 1
ATOM 1622 C C . TYR B 1 19 ? 15.953 -17.891 -4.562 1 93.75 19 TYR B C 1
ATOM 1624 O O . TYR B 1 19 ? 15.703 -16.688 -4.684 1 93.75 19 TYR B O 1
ATOM 1632 N N . ASP B 1 20 ? 15.5 -18.75 -5.305 1 94.44 20 ASP B N 1
ATOM 1633 C CA . ASP B 1 20 ? 14.609 -18.406 -6.406 1 94.44 20 ASP B CA 1
ATOM 1634 C C . ASP B 1 20 ? 13.305 -17.797 -5.887 1 94.44 20 ASP B C 1
ATOM 1636 O O . ASP B 1 20 ? 12.758 -16.875 -6.492 1 94.44 20 ASP B O 1
ATOM 1640 N N . LEU B 1 21 ? 12.859 -18.344 -4.809 1 94.69 21 LEU B N 1
ATOM 1641 C CA . LEU B 1 21 ? 11.656 -17.812 -4.188 1 94.69 21 LEU B CA 1
ATOM 1642 C C . LEU B 1 21 ? 11.875 -16.375 -3.732 1 94.69 21 LEU B C 1
ATOM 1644 O O . LEU B 1 21 ? 11.047 -15.492 -3.996 1 94.69 21 LEU B O 1
ATOM 1648 N N . ALA B 1 22 ? 12.969 -16.156 -3.1 1 94.56 22 ALA B N 1
ATOM 1649 C CA . ALA B 1 22 ? 13.281 -14.812 -2.625 1 94.56 22 ALA B CA 1
ATOM 1650 C C . ALA B 1 22 ? 13.383 -13.836 -3.789 1 94.56 22 ALA B C 1
ATOM 1652 O O . ALA B 1 22 ? 12.859 -12.719 -3.723 1 94.56 22 ALA B O 1
ATOM 1653 N N . LYS B 1 23 ? 13.992 -14.227 -4.832 1 92.88 23 LYS B N 1
ATOM 1654 C CA . LYS B 1 23 ? 14.156 -13.406 -6.027 1 92.88 23 LYS B CA 1
ATOM 1655 C C . LYS B 1 23 ? 12.805 -13.094 -6.668 1 92.88 23 LYS B C 1
ATOM 1657 O O . LYS B 1 23 ? 12.5 -11.938 -6.965 1 92.88 23 LYS B O 1
ATOM 1662 N N . SER B 1 24 ? 12.016 -14.094 -6.816 1 91.12 24 SER B N 1
ATOM 1663 C CA . SER B 1 24 ? 10.703 -13.945 -7.445 1 91.12 24 SER B CA 1
ATOM 1664 C C . SER B 1 24 ? 9.758 -13.141 -6.562 1 91.12 24 SER B C 1
ATOM 1666 O O . SER B 1 24 ? 8.938 -12.367 -7.07 1 91.12 24 SER B O 1
ATOM 1668 N N . PHE B 1 25 ? 9.922 -13.398 -5.309 1 91.62 25 PHE B N 1
ATOM 1669 C CA . PHE B 1 25 ? 9.109 -12.641 -4.367 1 91.62 25 PHE B CA 1
ATOM 1670 C C . PHE B 1 25 ? 9.352 -11.141 -4.52 1 91.62 25 PHE B C 1
ATOM 1672 O O . PHE B 1 25 ? 8.406 -10.359 -4.625 1 91.62 25 PHE B O 1
ATOM 1679 N N . ASN B 1 26 ? 10.531 -10.742 -4.586 1 87.25 26 ASN B N 1
ATOM 1680 C CA . ASN B 1 26 ? 10.914 -9.344 -4.73 1 87.25 26 ASN B CA 1
ATOM 1681 C C . ASN B 1 26 ? 10.469 -8.773 -6.074 1 87.25 26 ASN B C 1
ATOM 1683 O O . ASN B 1 26 ? 10.125 -7.598 -6.176 1 87.25 26 ASN B O 1
ATOM 1687 N N . ALA B 1 27 ? 10.359 -9.617 -7.031 1 85.25 27 ALA B N 1
ATOM 1688 C CA . ALA B 1 27 ? 10.055 -9.188 -8.398 1 85.25 27 ALA B CA 1
ATOM 1689 C C . ALA B 1 27 ? 8.555 -9.031 -8.609 1 85.25 27 ALA B C 1
ATOM 1691 O O . ALA B 1 27 ? 8.109 -8.148 -9.344 1 85.25 27 ALA B O 1
ATOM 1692 N N . SER B 1 28 ? 7.801 -9.867 -7.98 1 85.5 28 SER B N 1
ATOM 1693 C CA . SER B 1 28 ? 6.391 -9.898 -8.352 1 85.5 28 SER B CA 1
ATOM 1694 C C . SER B 1 28 ? 5.492 -9.773 -7.129 1 85.5 28 SER B C 1
ATOM 1696 O O . SER B 1 28 ? 4.594 -8.93 -7.094 1 85.5 28 SER B O 1
ATOM 1698 N N . VAL B 1 29 ? 5.824 -10.508 -6.109 1 88.38 29 VAL B N 1
ATOM 1699 C CA . VAL B 1 29 ? 4.949 -10.562 -4.941 1 88.38 29 VAL B CA 1
ATOM 1700 C C . VAL B 1 29 ? 5.125 -9.305 -4.102 1 88.38 29 VAL B C 1
ATOM 1702 O O . VAL B 1 29 ? 4.18 -8.844 -3.455 1 88.38 29 VAL B O 1
ATOM 1705 N N . ALA B 1 30 ? 6.273 -8.68 -4.238 1 86.69 30 ALA B N 1
ATOM 1706 C CA . ALA B 1 30 ? 6.605 -7.5 -3.441 1 86.69 30 ALA B CA 1
ATOM 1707 C C . ALA B 1 30 ? 5.652 -6.348 -3.744 1 86.69 30 ALA B C 1
ATOM 1709 O O . ALA B 1 30 ? 5.551 -5.398 -2.965 1 86.69 30 ALA B O 1
ATOM 1710 N N . ASN B 1 31 ? 4.953 -6.461 -4.828 1 87.12 31 ASN B N 1
ATOM 1711 C CA . ASN B 1 31 ? 3.994 -5.422 -5.176 1 87.12 31 ASN B CA 1
ATOM 1712 C C . ASN B 1 31 ? 2.775 -5.453 -4.258 1 87.12 31 ASN B C 1
ATOM 1714 O O . ASN B 1 31 ? 2.041 -4.469 -4.16 1 87.12 31 ASN B O 1
ATOM 1718 N N . PHE B 1 32 ? 2.631 -6.656 -3.611 1 93.19 32 PHE B N 1
ATOM 1719 C CA . PHE B 1 32 ? 1.431 -6.715 -2.785 1 93.19 32 PHE B CA 1
ATOM 1720 C C . PHE B 1 32 ? 1.725 -7.387 -1.45 1 93.19 32 PHE B C 1
ATOM 1722 O O . PHE B 1 32 ? 0.862 -7.438 -0.57 1 93.19 32 PHE B O 1
ATOM 1729 N N . TRP B 1 33 ? 2.883 -7.809 -1.329 1 95.12 33 TRP B N 1
ATOM 1730 C CA . TRP B 1 33 ? 3.287 -8.359 -0.04 1 95.12 33 TRP B CA 1
ATOM 1731 C C . TRP B 1 33 ? 4.777 -8.141 0.202 1 95.12 33 TRP B C 1
ATOM 1733 O O . TRP B 1 33 ? 5.617 -8.688 -0.515 1 95.12 33 TRP B O 1
ATOM 1743 N N . THR B 1 34 ? 5.09 -7.496 1.267 1 93.25 34 THR B N 1
ATOM 1744 C CA . THR B 1 34 ? 6.48 -7.156 1.541 1 93.25 34 THR B CA 1
ATOM 1745 C C . THR B 1 34 ? 7.062 -8.078 2.605 1 93.25 34 THR B C 1
ATOM 1747 O O . THR B 1 34 ? 6.441 -8.305 3.648 1 93.25 34 THR B O 1
ATOM 1750 N N . ALA B 1 35 ? 8.25 -8.672 2.316 1 93.56 35 ALA B N 1
ATOM 1751 C CA . ALA B 1 35 ? 9.031 -9.469 3.262 1 93.56 35 ALA B CA 1
ATOM 1752 C C . ALA B 1 35 ? 10.516 -9.469 2.885 1 93.56 35 ALA B C 1
ATOM 1754 O O . ALA B 1 35 ? 10.859 -9.422 1.702 1 93.56 35 ALA B O 1
ATOM 1755 N N . THR B 1 36 ? 11.367 -9.469 3.852 1 93.25 36 THR B N 1
ATOM 1756 C CA . THR B 1 36 ? 12.789 -9.625 3.588 1 93.25 36 THR B CA 1
ATOM 1757 C C . THR B 1 36 ? 13.125 -11.078 3.287 1 93.25 36 THR B C 1
ATOM 1759 O O . THR B 1 36 ? 12.375 -11.984 3.654 1 93.25 36 THR B O 1
ATOM 1762 N N . PRO B 1 37 ? 14.289 -11.297 2.643 1 94.5 37 PRO B N 1
ATOM 1763 C CA . PRO B 1 37 ? 14.727 -12.68 2.447 1 94.5 37 PRO B CA 1
ATOM 1764 C C . PRO B 1 37 ? 14.844 -13.445 3.76 1 94.5 37 PRO B C 1
ATOM 1766 O O . PRO B 1 37 ? 14.445 -14.617 3.834 1 94.5 37 PRO B O 1
ATOM 1769 N N . GLN B 1 38 ? 15.32 -12.727 4.711 1 95.19 38 GLN B N 1
ATOM 1770 C CA . GLN B 1 38 ? 15.453 -13.375 6.012 1 95.19 38 GLN B CA 1
ATOM 1771 C C . GLN B 1 38 ? 14.094 -13.836 6.539 1 95.19 38 GLN B C 1
ATOM 1773 O O . GLN B 1 38 ? 13.977 -14.953 7.055 1 95.19 38 GLN B O 1
ATOM 1778 N N . GLN B 1 39 ? 13.07 -13.047 6.445 1 95.75 39 GLN B N 1
ATOM 1779 C CA . GLN B 1 39 ? 11.711 -13.398 6.859 1 95.75 39 GLN B CA 1
ATOM 1780 C C . GLN B 1 39 ? 11.164 -14.555 6.027 1 95.75 39 GLN B C 1
ATOM 1782 O O . GLN B 1 39 ? 10.5 -15.453 6.559 1 95.75 39 GLN B O 1
ATOM 1787 N N . LEU B 1 40 ? 11.43 -14.5 4.734 1 96.12 40 LEU B N 1
ATOM 1788 C CA . LEU B 1 40 ? 10.953 -15.531 3.82 1 96.12 40 LEU B CA 1
ATOM 1789 C C . LEU B 1 40 ? 11.555 -16.891 4.164 1 96.12 40 LEU B C 1
ATOM 1791 O O . LEU B 1 40 ? 10.828 -17.891 4.246 1 96.12 40 LEU B O 1
ATOM 1795 N N . TYR B 1 41 ? 12.883 -16.922 4.449 1 95.69 41 TYR B N 1
ATOM 1796 C CA . TYR B 1 41 ? 13.555 -18.172 4.758 1 95.69 41 TYR B CA 1
ATOM 1797 C C . TYR B 1 41 ? 13.055 -18.75 6.078 1 95.69 41 TYR B C 1
ATOM 1799 O O . TYR B 1 41 ? 12.836 -19.969 6.188 1 95.69 41 TYR B O 1
ATOM 1807 N N . ARG B 1 42 ? 12.898 -17.984 7 1 96.94 42 ARG B N 1
ATOM 1808 C CA . ARG B 1 42 ? 12.383 -18.422 8.289 1 96.94 42 ARG B CA 1
ATOM 1809 C C . ARG B 1 42 ? 10.977 -19 8.148 1 96.94 42 ARG B C 1
ATOM 1811 O O . ARG B 1 42 ? 10.664 -20.031 8.758 1 96.94 42 ARG B O 1
ATOM 1818 N N . GLU B 1 43 ? 10.195 -18.328 7.402 1 97.25 43 GLU B N 1
ATOM 1819 C CA . GLU B 1 43 ? 8.828 -18.812 7.191 1 97.25 43 GLU B CA 1
ATOM 1820 C C . GLU B 1 43 ? 8.828 -20.141 6.434 1 97.25 43 GLU B C 1
ATOM 1822 O O . GLU B 1 43 ? 8.023 -21.031 6.73 1 97.25 43 GLU B O 1
ATOM 1827 N N . LEU B 1 44 ? 9.719 -20.234 5.488 1 96.88 44 LEU B N 1
ATOM 1828 C CA . LEU B 1 44 ? 9.836 -21.484 4.742 1 96.88 44 LEU B CA 1
ATOM 1829 C C . LEU B 1 44 ? 10.188 -22.641 5.668 1 96.88 44 LEU B C 1
ATOM 1831 O O . LEU B 1 44 ? 9.594 -23.719 5.57 1 96.88 44 LEU B O 1
ATOM 1835 N N . ASP B 1 45 ? 11.086 -22.406 6.551 1 96.38 45 ASP B N 1
ATOM 1836 C CA . ASP B 1 45 ? 11.469 -23.422 7.52 1 96.38 45 ASP B CA 1
ATOM 1837 C C . ASP B 1 45 ? 10.289 -23.812 8.406 1 96.38 45 ASP B C 1
ATOM 1839 O O . ASP B 1 45 ? 10.055 -25 8.648 1 96.38 45 ASP B O 1
ATOM 1843 N N . LYS B 1 46 ? 9.633 -22.844 8.875 1 97.75 46 LYS B N 1
ATOM 1844 C CA . LYS B 1 46 ? 8.453 -23.094 9.695 1 97.75 46 LYS B CA 1
ATOM 1845 C C . LYS B 1 46 ? 7.398 -23.891 8.938 1 97.75 46 LYS B C 1
ATOM 1847 O O . LYS B 1 46 ? 6.812 -24.828 9.477 1 97.75 46 LYS B O 1
ATOM 1852 N N . MET B 1 47 ? 7.164 -23.547 7.73 1 98 47 MET B N 1
ATOM 1853 C CA . MET B 1 47 ? 6.176 -24.219 6.891 1 98 47 MET B CA 1
ATOM 1854 C C . MET B 1 47 ? 6.566 -25.672 6.648 1 98 47 MET B C 1
ATOM 1856 O O . MET B 1 47 ? 5.703 -26.547 6.59 1 98 47 MET B O 1
ATOM 1860 N N . GLU B 1 48 ? 7.844 -25.891 6.449 1 97.75 48 GLU B N 1
ATOM 1861 C CA . GLU B 1 48 ? 8.32 -27.25 6.285 1 97.75 48 GLU B CA 1
ATOM 1862 C C . GLU B 1 48 ? 8.078 -28.078 7.543 1 97.75 48 GLU B C 1
ATOM 1864 O O . GLU B 1 48 ? 7.605 -29.219 7.469 1 97.75 48 GLU B O 1
ATOM 1869 N N . SER B 1 49 ? 8.422 -27.469 8.633 1 97.88 49 SER B N 1
ATOM 1870 C CA . SER B 1 49 ? 8.234 -28.172 9.906 1 97.88 49 SER B CA 1
ATOM 1871 C C . SER B 1 49 ? 6.762 -28.469 10.156 1 97.88 49 SER B C 1
ATOM 1873 O O . SER B 1 49 ? 6.43 -29.438 10.836 1 97.88 49 SER B O 1
ATOM 1875 N N . GLN B 1 50 ? 5.855 -27.688 9.586 1 97.88 50 GLN B N 1
ATOM 1876 C CA . GLN B 1 50 ? 4.418 -27.859 9.766 1 97.88 50 GLN B CA 1
ATOM 1877 C C . GLN B 1 50 ? 3.824 -28.734 8.672 1 97.88 50 GLN B C 1
ATOM 1879 O O . GLN B 1 50 ? 2.611 -28.969 8.641 1 97.88 50 GLN B O 1
ATOM 1884 N N . GLY B 1 51 ? 4.66 -29.141 7.746 1 98.06 51 GLY B N 1
ATOM 1885 C CA . GLY B 1 51 ? 4.25 -30.062 6.707 1 98.06 51 GLY B CA 1
ATOM 1886 C C . GLY B 1 51 ? 3.518 -29.391 5.559 1 98.06 51 GLY B C 1
ATOM 1887 O O . GLY B 1 51 ? 2.861 -30.062 4.758 1 98.06 51 GLY B O 1
ATOM 1888 N N . LEU B 1 52 ? 3.535 -28.078 5.484 1 98.19 52 LEU B N 1
ATOM 1889 C CA . LEU B 1 52 ? 2.838 -27.344 4.434 1 98.19 52 LEU B CA 1
ATOM 1890 C C . LEU B 1 52 ? 3.637 -27.359 3.135 1 98.19 52 LEU B C 1
ATOM 1892 O O . LEU B 1 52 ? 3.072 -27.203 2.049 1 98.19 52 LEU B O 1
ATOM 1896 N N . VAL B 1 53 ? 4.945 -27.469 3.264 1 98.44 53 VAL B N 1
ATOM 1897 C CA . VAL B 1 53 ? 5.855 -27.656 2.135 1 98.44 53 VAL B CA 1
ATOM 1898 C C . VAL B 1 53 ? 6.844 -28.781 2.441 1 98.44 53 VAL B C 1
ATOM 1900 O O . VAL B 1 53 ? 7.004 -29.172 3.598 1 98.44 53 VAL B O 1
ATOM 1903 N N . THR B 1 54 ? 7.395 -29.297 1.432 1 98.12 54 THR B N 1
ATOM 1904 C CA . THR B 1 54 ? 8.477 -30.266 1.564 1 98.12 54 THR B CA 1
ATOM 1905 C C . THR B 1 54 ? 9.719 -29.781 0.811 1 98.12 54 THR B C 1
ATOM 1907 O O . THR B 1 54 ? 9.617 -29.016 -0.146 1 98.12 54 THR B O 1
ATOM 1910 N N . ALA B 1 55 ? 10.852 -30.125 1.354 1 96.38 55 ALA B N 1
ATOM 1911 C CA . ALA B 1 55 ? 12.109 -29.734 0.725 1 96.38 55 ALA B CA 1
ATOM 1912 C C . ALA B 1 55 ? 12.93 -30.969 0.336 1 96.38 55 ALA B C 1
ATOM 1914 O O . ALA B 1 55 ? 12.977 -31.953 1.082 1 96.38 55 ALA B O 1
ATOM 1915 N N . ARG B 1 56 ? 13.391 -30.938 -0.789 1 95.44 56 ARG B N 1
ATOM 1916 C CA . ARG B 1 56 ? 14.383 -31.938 -1.143 1 95.44 56 ARG B CA 1
ATOM 1917 C C . ARG B 1 56 ? 15.742 -31.297 -1.427 1 95.44 56 ARG B C 1
ATOM 1919 O O . ARG B 1 56 ? 15.805 -30.188 -1.969 1 95.44 56 ARG B O 1
ATOM 1926 N N . VAL B 1 57 ? 16.75 -32 -1.052 1 93 57 VAL B N 1
ATOM 1927 C CA . VAL B 1 57 ? 18.109 -31.484 -1.198 1 93 57 VAL B CA 1
ATOM 1928 C C . VAL B 1 57 ? 18.688 -31.906 -2.551 1 93 57 VAL B C 1
ATOM 1930 O O . VAL B 1 57 ? 18.578 -33.062 -2.936 1 93 57 VAL B O 1
ATOM 1933 N N . VAL B 1 58 ? 19.094 -30.891 -3.223 1 91.69 58 VAL B N 1
ATOM 1934 C CA . VAL B 1 58 ? 19.812 -31.141 -4.469 1 91.69 58 VAL B CA 1
ATOM 1935 C C . VAL B 1 58 ? 21.297 -30.844 -4.277 1 91.69 58 VAL B C 1
ATOM 1937 O O . VAL B 1 58 ? 21.688 -29.703 -4.047 1 91.69 58 VAL B O 1
ATOM 1940 N N . GLU B 1 5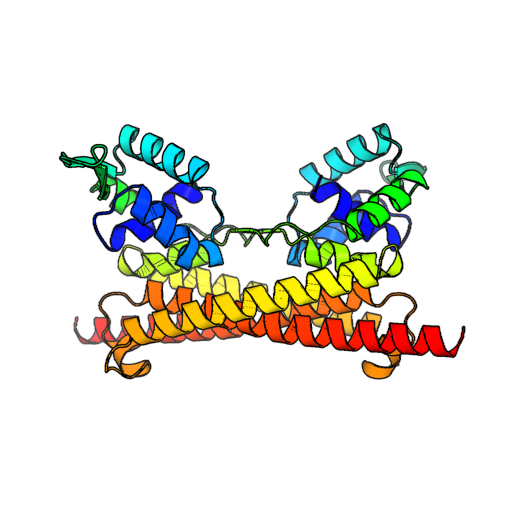9 ? 22 -31.891 -4.371 1 88.75 59 GLU B N 1
ATOM 1941 C CA . GLU B 1 59 ? 23.438 -31.766 -4.211 1 88.75 59 GLU B CA 1
ATOM 1942 C C . GLU B 1 59 ? 24.062 -31.062 -5.418 1 88.75 59 GLU B C 1
ATOM 1944 O O . GLU B 1 59 ? 23.719 -31.359 -6.562 1 88.75 59 GLU B O 1
ATOM 1949 N N . GLN B 1 60 ? 24.734 -30.016 -4.953 1 85.5 60 GLN B N 1
ATOM 1950 C CA . GLN B 1 60 ? 25.438 -29.297 -6.012 1 85.5 60 GLN B CA 1
ATOM 1951 C C . GLN B 1 60 ? 26.953 -29.391 -5.836 1 85.5 60 GLN B C 1
ATOM 1953 O O . GLN B 1 60 ? 2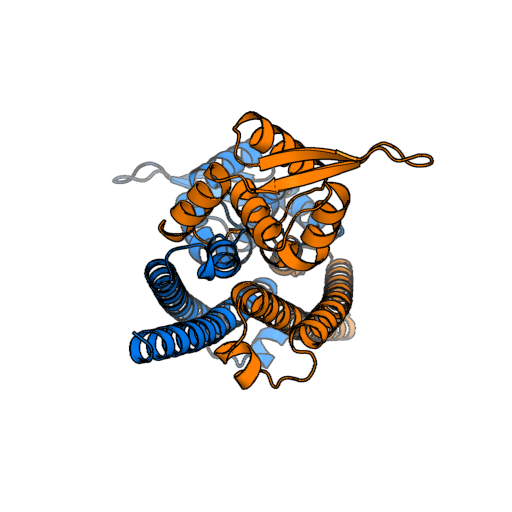7.438 -29.531 -4.715 1 85.5 60 GLN B O 1
ATOM 1958 N N . ARG B 1 61 ? 27.703 -29.609 -6.871 1 83.94 61 ARG B N 1
ATOM 1959 C CA . ARG B 1 61 ? 29.141 -29.812 -6.801 1 83.94 61 ARG B CA 1
ATOM 1960 C C . ARG B 1 61 ? 29.859 -28.516 -6.426 1 83.94 61 ARG B C 1
ATOM 1962 O O . ARG B 1 61 ? 30.609 -28.469 -5.445 1 83.94 61 ARG B O 1
ATOM 1969 N N . ARG B 1 62 ? 29.734 -27.422 -7.051 1 81.31 62 ARG B N 1
ATOM 1970 C CA . ARG B 1 62 ? 30.531 -26.203 -6.852 1 81.31 62 ARG B CA 1
ATOM 1971 C C . ARG B 1 62 ? 29.703 -25.125 -6.164 1 81.31 62 ARG B C 1
ATOM 1973 O O . ARG B 1 62 ? 30.172 -23.984 -6.023 1 81.31 62 ARG B O 1
ATOM 1980 N N . ARG B 1 63 ? 28.609 -25.594 -5.84 1 79.88 63 ARG B N 1
ATOM 1981 C CA . ARG B 1 63 ? 27.734 -24.672 -5.125 1 79.88 63 ARG B CA 1
ATOM 1982 C C . ARG B 1 63 ? 27.125 -25.328 -3.898 1 79.88 63 ARG B C 1
ATOM 1984 O O . ARG B 1 63 ? 27.047 -26.562 -3.824 1 79.88 63 ARG B O 1
ATOM 1991 N N . PRO B 1 64 ? 27.016 -24.5 -2.869 1 81.06 64 PRO B N 1
ATOM 1992 C CA . PRO B 1 64 ? 26.328 -25.094 -1.725 1 81.06 64 PRO B CA 1
ATOM 1993 C C . PRO B 1 64 ? 25.062 -25.859 -2.131 1 81.06 64 PRO B C 1
ATOM 1995 O O . PRO B 1 64 ? 24.406 -25.484 -3.107 1 81.06 64 PRO B O 1
ATOM 1998 N N . ASN B 1 65 ? 24.844 -26.969 -1.456 1 85.38 65 ASN B N 1
ATOM 1999 C CA . ASN B 1 65 ? 23.609 -27.719 -1.693 1 85.38 65 ASN B CA 1
ATOM 2000 C C . ASN B 1 65 ? 22.406 -26.781 -1.715 1 85.38 65 ASN B C 1
ATOM 2002 O O . ASN B 1 65 ? 22.375 -25.781 -1.01 1 85.38 65 ASN B O 1
ATOM 2006 N N . LYS B 1 66 ? 21.531 -27.062 -2.613 1 89.75 66 LYS B N 1
ATOM 2007 C CA . LYS B 1 66 ? 20.312 -26.266 -2.699 1 89.75 66 LYS B CA 1
ATOM 2008 C C . LYS B 1 66 ? 19.094 -27.062 -2.234 1 89.75 66 LYS B C 1
ATOM 2010 O O . LYS B 1 66 ? 19.047 -28.281 -2.414 1 89.75 66 LYS B O 1
ATOM 2015 N N . ARG B 1 67 ? 18.266 -26.406 -1.542 1 93.62 67 ARG B N 1
ATOM 2016 C CA . ARG B 1 67 ? 16.984 -27 -1.151 1 93.62 67 ARG B CA 1
ATOM 2017 C C . ARG B 1 67 ? 15.859 -26.531 -2.072 1 93.62 67 ARG B C 1
ATOM 2019 O O . ARG B 1 67 ? 15.695 -25.328 -2.301 1 93.62 67 ARG B O 1
ATOM 2026 N N . LEU B 1 68 ? 15.18 -27.516 -2.633 1 97.25 68 LEU B N 1
ATOM 2027 C CA . LEU B 1 68 ? 14.023 -27.203 -3.477 1 97.25 68 LEU B CA 1
ATOM 2028 C C . LEU B 1 68 ? 12.719 -27.5 -2.742 1 97.25 68 LEU B C 1
ATOM 2030 O O . LEU B 1 68 ? 12.516 -28.609 -2.254 1 97.25 68 LEU B O 1
ATOM 2034 N N . PHE B 1 69 ? 11.875 -26.5 -2.758 1 97.94 69 PHE B N 1
ATOM 2035 C CA . PHE B 1 69 ? 10.633 -26.609 -1.991 1 97.94 69 PHE B CA 1
ATOM 2036 C C . PHE B 1 69 ? 9.445 -26.828 -2.916 1 97.94 69 PHE B C 1
ATOM 2038 O O . PHE B 1 69 ? 9.383 -26.25 -4.004 1 97.94 69 PHE B O 1
ATOM 2045 N N . SER B 1 70 ? 8.516 -27.656 -2.459 1 97.94 70 SER B N 1
ATOM 2046 C CA . SER B 1 70 ? 7.258 -27.891 -3.16 1 97.94 70 SER B CA 1
ATOM 2047 C C . SER B 1 70 ? 6.078 -27.891 -2.195 1 97.94 70 SER B C 1
ATOM 2049 O O . SER B 1 70 ? 6.246 -28.156 -1.001 1 97.94 70 SER B O 1
ATOM 2051 N N . LEU B 1 71 ? 4.926 -27.672 -2.77 1 97.06 71 LEU B N 1
ATOM 2052 C CA . LEU B 1 71 ? 3.701 -27.734 -1.978 1 97.06 71 LEU B CA 1
ATOM 2053 C C . LEU B 1 71 ? 3.352 -29.172 -1.634 1 97.06 71 LEU B C 1
ATOM 2055 O O . LEU B 1 71 ? 3.5 -30.078 -2.469 1 97.06 71 LEU B O 1
ATOM 2059 N N . THR B 1 72 ? 2.947 -29.312 -0.37 1 97.94 72 THR B N 1
ATOM 2060 C CA . THR B 1 72 ? 2.301 -30.562 -0 1 97.94 72 THR B CA 1
ATOM 2061 C C . THR B 1 72 ? 0.786 -30.469 -0.151 1 97.94 72 THR B C 1
ATOM 2063 O O . THR B 1 72 ? 0.259 -29.375 -0.42 1 97.94 72 THR B O 1
ATOM 2066 N N . ALA B 1 73 ? 0.136 -31.641 0.002 1 97.56 73 ALA B N 1
ATOM 2067 C CA . ALA B 1 73 ? -1.324 -31.641 -0.002 1 97.56 73 ALA B CA 1
ATOM 2068 C C . ALA B 1 73 ? -1.869 -30.734 1.107 1 97.56 73 ALA B C 1
ATOM 2070 O O . ALA B 1 73 ? -2.865 -30.047 0.915 1 97.56 73 ALA B O 1
ATOM 2071 N N . ALA B 1 74 ? -1.235 -30.75 2.184 1 97.94 74 ALA B N 1
ATOM 2072 C CA . ALA B 1 74 ? -1.641 -29.922 3.312 1 97.94 74 ALA B CA 1
ATOM 2073 C C . ALA B 1 74 ? -1.464 -28.438 2.994 1 97.94 74 ALA B C 1
ATOM 2075 O O . ALA B 1 74 ? -2.299 -27.609 3.371 1 97.94 74 ALA B O 1
ATOM 2076 N N . GLY B 1 75 ? -0.359 -28.094 2.34 1 97.62 75 GLY B N 1
ATOM 2077 C CA . GLY B 1 75 ? -0.134 -26.719 1.916 1 97.62 75 GLY B CA 1
ATOM 2078 C C . GLY B 1 75 ? -1.174 -26.219 0.93 1 97.62 75 GLY B C 1
ATOM 2079 O O . GLY B 1 75 ? -1.646 -25.094 1.037 1 97.62 75 GLY B O 1
ATOM 2080 N N . GLU B 1 76 ? -1.514 -27.125 0.027 1 97.06 76 GLU B N 1
ATOM 2081 C CA . GLU B 1 76 ? -2.551 -26.781 -0.941 1 97.06 76 GLU B CA 1
ATOM 2082 C C . GLU B 1 76 ? -3.893 -26.547 -0.253 1 97.06 76 GLU B C 1
ATOM 2084 O O . GLU B 1 76 ? -4.617 -25.609 -0.593 1 97.06 76 GLU B O 1
ATOM 2089 N N . ALA B 1 77 ? -4.164 -27.391 0.678 1 97.12 77 ALA B N 1
ATOM 2090 C CA . ALA B 1 77 ? -5.418 -27.266 1.414 1 97.12 77 ALA B CA 1
ATOM 2091 C C . ALA B 1 77 ? -5.461 -25.984 2.225 1 97.12 77 ALA B C 1
ATOM 2093 O O . ALA B 1 77 ? -6.504 -25.328 2.309 1 97.12 77 ALA B O 1
ATOM 2094 N N . GLU B 1 78 ? -4.391 -25.688 2.799 1 96.5 78 GLU B N 1
ATOM 2095 C CA . GLU B 1 78 ? -4.289 -24.453 3.557 1 96.5 78 GLU B CA 1
ATOM 2096 C C . GLU B 1 78 ? -4.539 -23.234 2.662 1 96.5 78 GLU B C 1
ATOM 2098 O O . GLU B 1 78 ? -5.281 -22.328 3.035 1 96.5 78 GLU B O 1
ATOM 2103 N N . LEU B 1 79 ? -3.922 -23.25 1.561 1 96.62 79 LEU B N 1
ATOM 2104 C CA . LEU B 1 79 ? -4.078 -22.156 0.615 1 96.62 79 LEU B CA 1
ATOM 2105 C C . LEU B 1 79 ? -5.52 -22.062 0.123 1 96.62 79 LEU B C 1
ATOM 2107 O O . LEU B 1 79 ? -6.082 -20.969 0.041 1 96.62 79 LEU B O 1
ATOM 2111 N N . ALA B 1 80 ? -6.062 -23.172 -0.182 1 96.75 80 ALA B N 1
ATOM 2112 C CA . ALA B 1 80 ? -7.461 -23.203 -0.607 1 96.75 80 ALA B CA 1
ATOM 2113 C C . ALA B 1 80 ? -8.375 -22.641 0.474 1 96.75 80 ALA B C 1
ATOM 2115 O O . ALA B 1 80 ? -9.281 -21.859 0.181 1 96.75 80 ALA B O 1
ATOM 2116 N N . GLY B 1 81 ? -8.133 -23.062 1.677 1 96.81 81 GLY B N 1
ATOM 2117 C CA . GLY B 1 81 ? -8.891 -22.531 2.801 1 96.81 81 GLY B CA 1
ATOM 2118 C C . GLY B 1 81 ? -8.75 -21.031 2.959 1 96.81 81 GLY B C 1
ATOM 2119 O O . GLY B 1 81 ? -9.727 -20.344 3.262 1 96.81 81 GLY B O 1
ATOM 2120 N N . PHE B 1 82 ? -7.641 -20.578 2.744 1 97 82 PHE B N 1
ATOM 2121 C CA . PHE B 1 82 ? -7.363 -19.141 2.83 1 97 82 PHE B CA 1
ATOM 2122 C C . PHE B 1 82 ? -8.227 -18.359 1.841 1 97 82 PHE B C 1
ATOM 2124 O O . PHE B 1 82 ? -8.695 -17.266 2.146 1 97 82 PHE B O 1
ATOM 2131 N N . THR B 1 83 ? -8.469 -18.859 0.609 1 96.75 83 THR B N 1
ATOM 2132 C CA . THR B 1 83 ? -9.242 -18.188 -0.425 1 96.75 83 THR B CA 1
ATOM 2133 C C . THR B 1 83 ? -10.703 -18.062 -0.016 1 96.75 83 THR B C 1
ATOM 2135 O O . THR B 1 83 ? -11.461 -17.297 -0.624 1 96.75 83 THR B O 1
ATOM 2138 N N . THR B 1 84 ? -11.117 -18.797 0.991 1 96.69 84 THR B N 1
ATOM 2139 C CA . THR B 1 84 ? -12.508 -18.781 1.416 1 96.69 84 THR B CA 1
ATOM 2140 C C . THR B 1 84 ? -12.711 -17.781 2.553 1 96.69 84 THR B C 1
ATOM 2142 O O . THR B 1 84 ? -13.844 -17.484 2.934 1 96.69 84 THR B O 1
ATOM 2145 N N . THR B 1 85 ? -11.695 -17.297 3.084 1 95.56 85 THR B N 1
ATOM 2146 C CA . THR B 1 85 ? -11.742 -16.375 4.215 1 95.56 85 THR B CA 1
ATOM 2147 C C . THR B 1 85 ? -11.789 -14.93 3.736 1 95.56 85 THR B C 1
ATOM 2149 O O . THR B 1 85 ? -11.133 -14.578 2.752 1 95.56 85 THR B O 1
ATOM 2152 N N . ALA B 1 86 ? -12.602 -14.109 4.453 1 96.31 86 ALA B N 1
ATOM 2153 C CA . ALA B 1 86 ? -12.594 -12.68 4.137 1 96.31 86 ALA B CA 1
ATOM 2154 C C . ALA B 1 86 ? -11.203 -12.086 4.336 1 96.31 86 ALA B C 1
ATOM 2156 O O . ALA B 1 86 ? -10.609 -12.227 5.406 1 96.31 86 ALA B O 1
ATOM 2157 N N . PRO B 1 87 ? -10.656 -11.469 3.291 1 96.94 87 PRO B N 1
ATOM 2158 C CA . PRO B 1 87 ? -9.32 -10.883 3.471 1 96.94 87 PRO B CA 1
ATOM 2159 C C . PRO B 1 87 ? -9.328 -9.68 4.402 1 96.94 87 PRO B C 1
ATOM 2161 O O . PRO B 1 87 ? -10.281 -8.891 4.395 1 96.94 87 PRO B O 1
ATOM 2164 N N . LYS B 1 88 ? -8.266 -9.531 5.145 1 93.69 88 LYS B N 1
ATOM 2165 C CA . LYS B 1 88 ? -8.07 -8.32 5.934 1 93.69 88 LYS B CA 1
ATOM 2166 C C . LYS B 1 88 ? -7.875 -7.102 5.039 1 93.69 88 LYS B C 1
ATOM 2168 O O . LYS B 1 88 ? -7.438 -7.23 3.895 1 93.69 88 LYS B O 1
ATOM 2173 N N . PRO B 1 89 ? -8.172 -5.957 5.609 1 90.94 89 PRO B N 1
ATOM 2174 C CA . PRO B 1 89 ? -7.934 -4.734 4.832 1 90.94 89 PRO B CA 1
ATOM 2175 C C . PRO B 1 89 ? -6.465 -4.562 4.449 1 90.94 89 PRO B C 1
ATOM 2177 O O . PRO B 1 89 ? -5.578 -5.02 5.172 1 90.94 89 PRO B O 1
ATOM 2180 N N . THR B 1 90 ? -6.277 -3.947 3.318 1 93.06 90 THR B N 1
ATOM 2181 C CA . THR B 1 90 ? -4.922 -3.668 2.854 1 93.06 90 THR B CA 1
ATOM 2182 C C . THR B 1 90 ? -4.176 -2.791 3.857 1 93.06 90 THR B C 1
ATOM 2184 O O . THR B 1 90 ? -4.738 -1.825 4.383 1 93.06 90 THR B O 1
ATOM 2187 N N . ALA B 1 91 ? -3.016 -3.148 4.168 1 93 91 ALA B N 1
ATOM 2188 C CA . ALA B 1 91 ? -2.123 -2.352 5.008 1 93 91 ALA B CA 1
ATOM 2189 C C . ALA B 1 91 ? -1.019 -1.705 4.176 1 93 91 ALA B C 1
ATOM 2191 O O . ALA B 1 91 ? -0.352 -2.381 3.387 1 93 91 ALA B O 1
ATOM 2192 N N . ILE B 1 92 ? -0.857 -0.411 4.352 1 93.75 92 ILE B N 1
ATOM 2193 C CA . ILE B 1 92 ? 0.169 0.324 3.619 1 93.75 92 ILE B CA 1
ATOM 2194 C C . ILE B 1 92 ? 1 1.157 4.59 1 93.75 92 ILE B C 1
ATOM 2196 O O . ILE B 1 92 ? 0.465 1.723 5.547 1 93.75 92 ILE B O 1
ATOM 2200 N N . ARG B 1 93 ? 2.25 1.21 4.406 1 94.88 93 ARG B N 1
ATOM 2201 C CA . ARG B 1 93 ? 3.189 2.127 5.043 1 94.88 93 ARG B CA 1
ATOM 2202 C C . ARG B 1 93 ? 4.078 2.805 4.008 1 94.88 93 ARG B C 1
ATOM 2204 O O . ARG B 1 93 ? 4.965 2.17 3.428 1 94.88 93 ARG B O 1
ATOM 2211 N N . ASP B 1 94 ? 3.861 4.055 3.857 1 96.62 94 ASP B N 1
ATOM 2212 C CA . ASP B 1 94 ? 4.582 4.84 2.859 1 96.62 94 ASP B CA 1
ATOM 2213 C C . ASP B 1 94 ? 5.227 6.074 3.492 1 96.62 94 ASP B C 1
ATOM 2215 O O . ASP B 1 94 ? 4.578 7.109 3.648 1 96.62 94 ASP B O 1
ATOM 2219 N N . GLU B 1 95 ? 6.5 6.004 3.766 1 97 95 GLU B N 1
ATOM 2220 C CA . GLU B 1 95 ? 7.207 7.086 4.441 1 97 95 GLU B CA 1
ATOM 2221 C C . GLU B 1 95 ? 7.246 8.344 3.58 1 97 95 GLU B C 1
ATOM 2223 O O . GLU B 1 95 ? 7.219 9.461 4.102 1 97 95 GLU B O 1
ATOM 2228 N N . LEU B 1 96 ? 7.309 8.156 2.291 1 97.69 96 LEU B N 1
ATOM 2229 C CA . LEU B 1 96 ? 7.34 9.32 1.417 1 97.69 96 LEU B CA 1
ATOM 2230 C C . LEU B 1 96 ? 6.059 10.133 1.549 1 97.69 96 LEU B C 1
ATOM 2232 O O . LEU B 1 96 ? 6.094 11.367 1.559 1 97.69 96 LEU B O 1
ATOM 2236 N N . LEU B 1 97 ? 4.934 9.469 1.67 1 97.5 97 LEU B N 1
ATOM 2237 C CA . LEU B 1 97 ? 3.67 10.18 1.812 1 97.5 97 LEU B CA 1
ATOM 2238 C C . LEU B 1 97 ? 3.602 10.906 3.152 1 97.5 97 LEU B C 1
ATOM 2240 O O . LEU B 1 97 ? 3.029 11.992 3.246 1 97.5 97 LEU B O 1
ATOM 2244 N N . VAL B 1 98 ? 4.215 10.344 4.156 1 96.69 98 VAL B N 1
ATOM 2245 C CA . VAL B 1 98 ? 4.301 11.047 5.438 1 96.69 98 VAL B CA 1
ATOM 2246 C C . VAL B 1 98 ? 5.164 12.297 5.289 1 96.69 98 VAL B C 1
ATOM 2248 O O . VAL B 1 98 ? 4.824 13.359 5.816 1 96.69 98 VAL B O 1
ATOM 2251 N N . GLN B 1 99 ? 6.238 12.164 4.586 1 97.5 99 GLN B N 1
ATOM 2252 C CA . GLN B 1 99 ? 7.113 13.305 4.352 1 97.5 99 GLN B CA 1
ATOM 2253 C C . GLN B 1 99 ? 6.402 14.391 3.551 1 97.5 99 GLN B C 1
ATOM 2255 O O . GLN B 1 99 ? 6.531 15.578 3.852 1 97.5 99 GLN B O 1
ATOM 2260 N N . ILE B 1 100 ? 5.648 13.992 2.59 1 97.5 100 ILE B N 1
ATOM 2261 C CA . ILE B 1 100 ? 4.906 14.945 1.777 1 97.5 100 ILE B CA 1
ATOM 2262 C C . ILE B 1 100 ? 3.846 15.633 2.633 1 97.5 100 ILE B C 1
ATOM 2264 O O . ILE B 1 100 ? 3.656 16.844 2.537 1 97.5 100 ILE B O 1
ATOM 2268 N N . GLN B 1 101 ? 3.197 14.891 3.49 1 95.5 101 GLN B N 1
ATOM 2269 C CA . GLN B 1 101 ? 2.211 15.43 4.418 1 95.5 101 GLN B CA 1
ATOM 2270 C C . GLN B 1 101 ? 2.812 16.547 5.27 1 95.5 101 GLN B C 1
ATOM 2272 O O . GLN B 1 101 ? 2.123 17.5 5.625 1 95.5 101 GLN B O 1
ATOM 2277 N N . ALA B 1 102 ? 4.082 16.422 5.52 1 95.44 102 ALA B N 1
ATOM 2278 C CA . ALA B 1 102 ? 4.77 17.359 6.414 1 95.44 102 ALA B CA 1
ATOM 2279 C C . ALA B 1 102 ? 5.727 18.266 5.641 1 95.44 102 ALA B C 1
ATOM 2281 O O . ALA B 1 102 ? 6.672 18.812 6.211 1 95.44 102 ALA B O 1
ATOM 2282 N N . VAL B 1 103 ? 5.566 18.422 4.359 1 96.06 103 VAL B N 1
ATOM 2283 C CA . VAL B 1 103 ? 6.582 19.016 3.49 1 96.06 103 VAL B CA 1
ATOM 2284 C C . VAL B 1 103 ? 6.871 20.438 3.938 1 96.06 103 VAL B C 1
ATOM 2286 O O . VAL B 1 103 ? 8.023 20.875 3.934 1 96.06 103 VAL B O 1
ATOM 2289 N N . GLU B 1 104 ? 5.895 21.188 4.418 1 93.06 104 GLU B N 1
ATOM 2290 C CA . GLU B 1 104 ? 6.098 22.578 4.797 1 93.06 104 GLU B CA 1
ATOM 2291 C C . GLU B 1 104 ? 6.84 22.688 6.125 1 93.06 104 GLU B C 1
ATOM 2293 O O . GLU B 1 104 ? 7.375 23.75 6.465 1 93.06 104 GLU B O 1
ATOM 2298 N N . ALA B 1 105 ? 6.824 21.625 6.824 1 91.94 105 ALA B N 1
ATOM 2299 C CA . ALA B 1 105 ? 7.465 21.641 8.141 1 91.94 105 ALA B CA 1
ATOM 2300 C C . ALA B 1 105 ? 8.93 21.219 8.039 1 91.94 105 ALA B C 1
ATOM 2302 O O . ALA B 1 105 ? 9.648 21.219 9.039 1 91.94 105 ALA B O 1
ATOM 2303 N N . GLY B 1 106 ? 9.297 20.875 6.816 1 93.44 106 GLY B N 1
ATOM 2304 C CA . GLY B 1 106 ? 10.633 20.297 6.715 1 93.44 106 GLY B CA 1
ATOM 2305 C C . GLY B 1 106 ? 11.422 20.828 5.531 1 93.44 106 GLY B C 1
ATOM 2306 O O . GLY B 1 106 ? 11.438 22.031 5.281 1 93.44 106 GLY B O 1
ATOM 2307 N N . ASP B 1 107 ? 12.18 19.969 4.996 1 93.06 107 ASP B N 1
ATOM 2308 C CA . ASP B 1 107 ? 13.102 20.281 3.904 1 93.06 107 ASP B CA 1
ATOM 2309 C C . ASP B 1 107 ? 12.477 19.953 2.553 1 93.06 107 ASP B C 1
ATOM 2311 O O . ASP B 1 107 ? 12.523 18.797 2.104 1 93.06 107 ASP B O 1
ATOM 2315 N N . ASP B 1 108 ? 12.047 21.031 1.874 1 94.06 108 ASP B N 1
ATOM 2316 C CA . ASP B 1 108 ? 11.344 20.859 0.604 1 94.06 108 ASP B CA 1
ATOM 2317 C C . ASP B 1 108 ? 12.258 20.234 -0.447 1 94.06 108 ASP B C 1
ATOM 2319 O O . ASP B 1 108 ? 11.82 19.375 -1.222 1 94.06 108 ASP B O 1
ATOM 2323 N N . GLU B 1 109 ? 13.445 20.625 -0.427 1 95.31 109 GLU B N 1
ATOM 2324 C CA . GLU B 1 109 ? 14.391 20.094 -1.409 1 95.31 109 GLU B CA 1
ATOM 2325 C C . GLU B 1 109 ? 14.641 18.609 -1.195 1 95.31 109 GLU B C 1
ATOM 2327 O O . GLU B 1 109 ? 14.719 17.844 -2.158 1 95.31 109 GLU B O 1
ATOM 2332 N N . ALA B 1 110 ? 14.805 18.234 0.001 1 97.44 110 ALA B N 1
ATOM 2333 C CA . ALA B 1 110 ? 15.016 16.828 0.317 1 97.44 110 ALA B CA 1
ATOM 2334 C C . ALA B 1 110 ? 13.797 16 -0.079 1 97.44 110 ALA B C 1
ATOM 2336 O O . ALA B 1 110 ? 13.938 14.898 -0.619 1 97.44 110 ALA B O 1
ATOM 2337 N N . VAL B 1 111 ? 12.68 16.547 0.141 1 98 111 VAL B N 1
ATOM 2338 C CA . VAL B 1 111 ? 11.453 15.844 -0.21 1 98 111 VAL B CA 1
ATOM 2339 C C . VAL B 1 111 ? 11.344 15.719 -1.729 1 98 111 VAL B C 1
ATOM 2341 O O . VAL B 1 111 ? 10.984 14.656 -2.244 1 98 111 VAL B O 1
ATOM 2344 N N . ARG B 1 112 ? 11.656 16.766 -2.434 1 98.12 112 ARG B N 1
ATOM 2345 C CA . ARG B 1 112 ? 11.617 16.719 -3.893 1 98.12 112 ARG B CA 1
ATOM 2346 C C . ARG B 1 112 ? 12.578 15.656 -4.426 1 98.12 112 ARG B C 1
ATOM 2348 O O . ARG B 1 112 ? 12.242 14.93 -5.363 1 98.12 112 ARG B O 1
ATOM 2355 N N . ARG B 1 113 ? 13.688 15.555 -3.828 1 98.19 113 ARG B N 1
ATOM 2356 C CA . ARG B 1 113 ? 14.656 14.531 -4.23 1 98.19 113 ARG B CA 1
ATOM 2357 C C . ARG B 1 113 ? 14.102 13.133 -3.98 1 98.19 113 ARG B C 1
ATOM 2359 O O . ARG B 1 113 ? 14.258 12.242 -4.82 1 98.19 113 ARG B O 1
ATOM 2366 N N . ALA B 1 114 ? 13.492 12.977 -2.852 1 98.38 114 ALA B N 1
ATOM 2367 C CA . ALA B 1 114 ? 12.891 11.688 -2.521 1 98.38 114 ALA B CA 1
ATOM 2368 C C . ALA B 1 114 ? 11.781 11.328 -3.508 1 98.38 114 ALA B C 1
ATOM 2370 O O . ALA B 1 114 ? 11.633 10.164 -3.887 1 98.38 114 ALA B O 1
ATOM 2371 N N . VAL B 1 115 ? 11.031 12.312 -3.916 1 98.69 115 VAL B N 1
ATOM 2372 C CA . VAL B 1 115 ? 9.961 12.094 -4.883 1 98.69 115 VAL B CA 1
ATOM 2373 C C . VAL B 1 115 ? 10.555 11.688 -6.227 1 98.69 115 VAL B C 1
ATOM 2375 O O . VAL B 1 115 ? 10.062 10.758 -6.875 1 98.69 115 VAL B O 1
ATOM 2378 N N . ALA B 1 116 ? 11.602 12.344 -6.598 1 98.69 116 ALA B N 1
ATOM 2379 C CA . ALA B 1 116 ? 12.273 12.008 -7.852 1 98.69 116 ALA B CA 1
ATOM 2380 C C . ALA B 1 116 ? 12.82 10.586 -7.816 1 98.69 116 ALA B C 1
ATOM 2382 O O . ALA B 1 116 ? 12.719 9.852 -8.805 1 98.69 116 ALA B O 1
ATOM 2383 N N . ASP B 1 117 ? 13.383 10.25 -6.719 1 98.56 117 ASP B N 1
ATOM 2384 C CA . ASP B 1 117 ? 13.898 8.891 -6.555 1 98.56 117 ASP B CA 1
ATOM 2385 C C . ASP B 1 117 ? 12.781 7.863 -6.641 1 98.56 117 ASP B C 1
ATOM 2387 O O . ASP B 1 117 ? 12.938 6.82 -7.277 1 98.56 117 ASP B O 1
ATOM 2391 N N . ARG B 1 118 ? 11.664 8.141 -6.016 1 98.19 118 ARG B N 1
ATOM 2392 C CA . ARG B 1 118 ? 10.5 7.266 -6.086 1 98.19 118 ARG B CA 1
ATOM 2393 C C . ARG B 1 118 ? 10.008 7.125 -7.523 1 98.19 118 ARG B C 1
ATOM 2395 O O . ARG B 1 118 ? 9.641 6.027 -7.953 1 98.19 118 ARG B O 1
ATOM 2402 N N . MET B 1 119 ? 9.984 8.203 -8.18 1 98.56 119 MET B N 1
ATOM 2403 C CA . MET B 1 119 ? 9.531 8.18 -9.562 1 98.56 119 MET B CA 1
ATOM 2404 C C . MET B 1 119 ? 10.438 7.297 -10.414 1 98.56 119 MET B C 1
ATOM 2406 O O . MET B 1 119 ? 9.953 6.484 -11.203 1 98.56 119 MET B O 1
ATOM 2410 N N . ALA B 1 120 ? 11.734 7.418 -10.25 1 98.56 120 ALA B N 1
ATOM 2411 C CA . ALA B 1 120 ? 12.703 6.617 -11 1 98.56 120 ALA B CA 1
ATOM 2412 C C . ALA B 1 120 ? 12.547 5.133 -10.672 1 98.56 120 ALA B C 1
ATOM 2414 O O . ALA B 1 120 ? 12.602 4.289 -11.57 1 98.56 120 ALA B O 1
ATOM 2415 N N . ALA B 1 121 ? 12.391 4.844 -9.438 1 97.25 121 ALA B N 1
ATOM 2416 C CA . ALA B 1 121 ? 12.195 3.457 -9.031 1 97.25 121 ALA B CA 1
ATOM 2417 C C . ALA B 1 121 ? 10.914 2.885 -9.625 1 97.25 121 ALA B C 1
ATOM 2419 O O . ALA B 1 121 ? 10.883 1.729 -10.055 1 97.25 121 ALA B O 1
ATOM 2420 N N . ALA B 1 122 ? 9.859 3.713 -9.625 1 97.56 122 ALA B N 1
ATOM 2421 C CA . ALA B 1 122 ? 8.586 3.287 -10.188 1 97.56 122 ALA B CA 1
ATOM 2422 C C . ALA B 1 122 ? 8.711 3.016 -11.688 1 97.56 122 ALA B C 1
ATOM 2424 O O . ALA B 1 122 ? 8.133 2.059 -12.203 1 97.56 122 ALA B O 1
ATOM 2425 N N . GLU B 1 123 ? 9.453 3.857 -12.328 1 98.62 123 GLU B N 1
ATOM 2426 C CA . GLU B 1 123 ? 9.672 3.67 -13.758 1 98.62 123 GLU B CA 1
ATOM 2427 C C . GLU B 1 123 ? 10.406 2.361 -14.039 1 98.62 123 GLU B C 1
ATOM 2429 O O . GLU B 1 123 ? 10.055 1.634 -14.969 1 98.62 123 GLU B O 1
ATOM 2434 N N . ALA B 1 124 ? 11.391 2.088 -13.297 1 97.5 124 ALA B N 1
ATOM 2435 C CA . ALA B 1 124 ? 12.141 0.844 -13.461 1 97.5 124 ALA B CA 1
ATOM 2436 C C . ALA B 1 124 ? 11.25 -0.368 -13.188 1 97.5 124 ALA B C 1
ATOM 2438 O O . ALA B 1 124 ? 11.281 -1.347 -13.938 1 97.5 124 ALA B O 1
ATOM 2439 N N . LYS B 1 125 ? 10.484 -0.307 -12.141 1 96.44 125 LYS B N 1
ATOM 2440 C CA . LYS B 1 125 ? 9.57 -1.396 -11.812 1 96.44 125 LYS B CA 1
ATOM 2441 C C . LYS B 1 125 ? 8.531 -1.595 -12.922 1 96.44 125 LYS B C 1
ATOM 2443 O O . LYS B 1 125 ? 8.219 -2.729 -13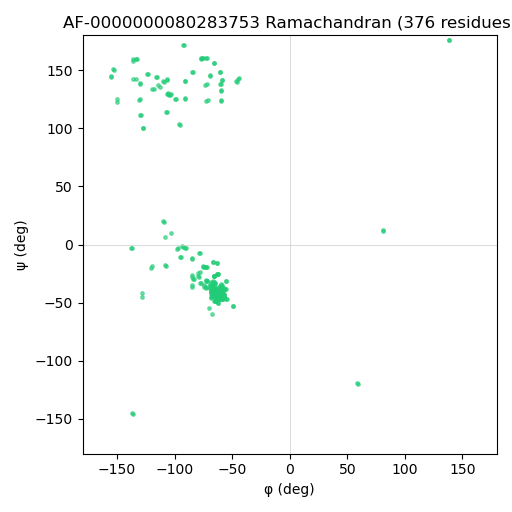.281 1 96.44 125 LYS B O 1
ATOM 2448 N N . LEU B 1 126 ? 8.008 -0.478 -13.383 1 97.69 126 LEU B N 1
ATOM 2449 C CA . LEU B 1 126 ? 7.004 -0.562 -14.445 1 97.69 126 LEU B CA 1
ATOM 2450 C C . LEU B 1 126 ? 7.562 -1.284 -15.664 1 97.69 126 LEU B C 1
ATOM 2452 O O . LEU B 1 126 ? 6.895 -2.146 -16.234 1 97.69 126 LEU B O 1
ATOM 2456 N N . LYS B 1 127 ? 8.781 -0.961 -16.031 1 98.06 127 LYS B N 1
ATOM 2457 C CA . LYS B 1 127 ? 9.422 -1.619 -17.172 1 98.06 127 LYS B CA 1
ATOM 2458 C C . LYS B 1 127 ? 9.555 -3.121 -16.938 1 98.06 127 LYS B C 1
ATOM 2460 O O . LYS B 1 127 ? 9.297 -3.924 -17.828 1 98.06 127 LYS B O 1
ATOM 2465 N N . ARG B 1 128 ? 9.945 -3.469 -15.75 1 96.25 128 ARG B N 1
ATOM 2466 C CA . ARG B 1 128 ? 10.07 -4.883 -15.406 1 96.25 128 ARG B CA 1
ATOM 2467 C C . ARG B 1 128 ? 8.719 -5.582 -15.469 1 96.25 128 ARG B C 1
ATOM 2469 O O . ARG B 1 128 ? 8.609 -6.691 -15.992 1 96.25 128 ARG B O 1
ATOM 2476 N N . PHE B 1 129 ? 7.68 -4.938 -14.992 1 96.75 129 PHE B N 1
ATOM 2477 C CA . PHE B 1 129 ? 6.34 -5.52 -14.977 1 96.75 129 PHE B CA 1
ATOM 2478 C C . PHE B 1 129 ? 5.805 -5.672 -16.391 1 96.75 129 PHE B C 1
ATOM 2480 O O . PHE B 1 129 ? 5.152 -6.668 -16.719 1 96.75 129 PHE B O 1
ATOM 2487 N N . GLU B 1 130 ? 6.09 -4.715 -17.188 1 97.56 130 GLU B N 1
ATOM 2488 C CA . GLU B 1 130 ? 5.633 -4.781 -18.562 1 97.56 130 GLU B CA 1
ATOM 2489 C C . GLU B 1 130 ? 6.316 -5.914 -19.328 1 97.56 130 GLU B C 1
ATOM 2491 O O . GLU B 1 130 ? 5.688 -6.598 -20.141 1 97.56 130 GLU B O 1
ATOM 2496 N N . ARG B 1 131 ? 7.566 -6.113 -19.047 1 96.75 131 ARG B N 1
ATOM 2497 C CA . ARG B 1 131 ? 8.266 -7.246 -19.656 1 96.75 131 ARG B CA 1
ATOM 2498 C C . ARG B 1 131 ? 7.668 -8.57 -19.172 1 96.75 131 ARG B C 1
ATOM 2500 O O . ARG B 1 131 ? 7.492 -9.492 -19.969 1 96.75 131 ARG B O 1
ATOM 2507 N N . LEU B 1 132 ? 7.398 -8.641 -17.938 1 94.69 132 LEU B N 1
ATOM 2508 C CA . LEU B 1 132 ? 6.766 -9.836 -17.391 1 94.69 132 LEU B CA 1
ATOM 2509 C C . LEU B 1 132 ? 5.402 -10.078 -18.031 1 94.69 132 LEU B C 1
ATOM 2511 O O . LEU B 1 132 ? 5.055 -11.211 -18.359 1 94.69 132 LEU B O 1
ATOM 2515 N N . ARG B 1 133 ? 4.664 -9 -18.234 1 96.5 133 ARG B N 1
ATOM 2516 C CA . ARG B 1 133 ? 3.361 -9.109 -18.875 1 96.5 133 ARG B CA 1
ATOM 2517 C C . ARG B 1 133 ? 3.494 -9.664 -20.297 1 96.5 133 ARG B C 1
ATOM 2519 O O . ARG B 1 133 ? 2.73 -10.547 -20.688 1 96.5 133 ARG B O 1
ATOM 2526 N N . GLU B 1 134 ? 4.484 -9.195 -20.969 1 97.25 134 GLU B N 1
ATOM 2527 C CA . GLU B 1 134 ? 4.73 -9.664 -22.328 1 97.25 134 GLU B CA 1
ATOM 2528 C C . GLU B 1 134 ? 5.105 -11.141 -22.344 1 97.25 134 GLU B C 1
ATOM 2530 O O . GLU B 1 134 ? 4.641 -11.898 -23.203 1 97.25 134 GLU B O 1
ATOM 2535 N N . ARG B 1 135 ? 5.867 -11.461 -21.484 1 95.44 135 ARG B N 1
ATOM 2536 C CA . ARG B 1 135 ? 6.277 -12.859 -21.391 1 95.44 135 ARG B CA 1
ATOM 2537 C C . ARG B 1 135 ? 5.086 -13.758 -21.078 1 95.44 135 ARG B C 1
ATOM 2539 O O . ARG B 1 135 ? 4.945 -14.836 -21.672 1 95.44 135 ARG B O 1
ATOM 2546 N N . LEU B 1 136 ? 4.234 -13.375 -20.219 1 94 136 LEU B N 1
ATOM 2547 C CA . LEU B 1 136 ? 3.061 -14.156 -19.828 1 94 136 LEU B CA 1
ATOM 2548 C C . LEU B 1 136 ? 2.104 -14.305 -21.016 1 94 136 LEU B C 1
ATOM 2550 O O . LEU B 1 136 ? 1.563 -15.391 -21.25 1 94 136 LEU B O 1
ATOM 2554 N N . LEU B 1 137 ? 1.95 -13.258 -21.75 1 96.75 137 LEU B N 1
ATOM 2555 C CA . LEU B 1 137 ? 0.992 -13.266 -22.844 1 96.75 137 LEU B CA 1
ATOM 2556 C C . LEU B 1 137 ? 1.519 -14.078 -24.031 1 96.75 137 LEU B C 1
ATOM 2558 O O . LEU B 1 137 ? 0.749 -14.75 -24.719 1 96.75 137 LEU B O 1
ATOM 2562 N N . GLY B 1 138 ? 2.875 -13.977 -24.203 1 95.94 138 GLY B N 1
ATOM 2563 C CA . GLY B 1 138 ? 3.447 -14.617 -25.375 1 95.94 138 GLY B CA 1
ATOM 2564 C C . GLY B 1 138 ? 2.859 -14.102 -26.688 1 95.94 138 GLY B C 1
ATOM 2565 O O . GLY B 1 138 ? 2.834 -12.898 -26.922 1 95.94 138 GLY B O 1
ATOM 2566 N N . GLU B 1 139 ? 2.262 -14.992 -27.422 1 95.88 139 GLU B N 1
ATOM 2567 C CA . GLU B 1 139 ? 1.71 -14.633 -28.734 1 95.88 139 GLU B CA 1
ATOM 2568 C C . GLU B 1 139 ? 0.212 -14.359 -28.641 1 95.88 139 GLU B C 1
ATOM 2570 O O . GLU B 1 139 ? -0.408 -13.938 -29.625 1 95.88 139 GLU B O 1
ATOM 2575 N N . SER B 1 140 ? -0.358 -14.539 -27.5 1 96.94 140 SER B N 1
ATOM 2576 C CA . SER B 1 140 ? -1.794 -14.352 -27.328 1 96.94 140 SER B CA 1
ATOM 2577 C C . SER B 1 140 ? -2.131 -12.883 -27.078 1 96.94 140 SER B C 1
ATOM 2579 O O . SER B 1 140 ? -1.328 -12.148 -26.5 1 96.94 140 SER B O 1
ATOM 2581 N N . THR B 1 141 ? -3.303 -12.539 -27.547 1 97.44 141 THR B N 1
ATOM 2582 C CA . THR B 1 141 ? -3.846 -11.273 -27.062 1 97.44 141 THR B CA 1
ATOM 2583 C C . THR B 1 141 ? -4.297 -11.398 -25.609 1 97.44 141 THR B C 1
ATOM 2585 O O . THR B 1 141 ? -4.523 -12.5 -25.125 1 97.44 141 THR B O 1
ATOM 2588 N N . GLU B 1 142 ? -4.41 -10.32 -24.984 1 97.12 142 GLU B N 1
ATOM 2589 C CA . GLU B 1 142 ? -4.797 -10.336 -23.562 1 97.12 142 GLU B CA 1
ATOM 2590 C C . GLU B 1 142 ? -6.156 -11 -23.375 1 97.12 142 GLU B C 1
ATOM 2592 O O . GLU B 1 142 ? -6.309 -11.875 -22.516 1 97.12 142 GLU B O 1
ATOM 2597 N N . PRO B 1 143 ? -7.18 -10.617 -24.234 1 96 143 PRO B N 1
ATOM 2598 C CA . PRO B 1 143 ? -8.469 -11.289 -24.047 1 96 143 PRO B CA 1
ATOM 2599 C C . PRO B 1 143 ? -8.375 -12.805 -24.25 1 96 143 PRO B C 1
ATOM 2601 O O . PRO B 1 143 ? -9.016 -13.562 -23.516 1 96 143 PRO B O 1
ATOM 2604 N N . GLU B 1 144 ? -7.594 -13.258 -25.188 1 96.38 144 GLU B N 1
ATOM 2605 C CA . GLU B 1 144 ? -7.398 -14.68 -25.422 1 96.38 144 GLU B CA 1
ATOM 2606 C C . GLU B 1 144 ? -6.734 -15.352 -24.219 1 96.38 144 GLU B C 1
ATOM 2608 O O . GLU B 1 144 ? -7.156 -16.438 -23.781 1 96.38 144 GLU B O 1
ATOM 2613 N N . PHE B 1 145 ? -5.711 -14.727 -23.719 1 97.31 145 PHE B N 1
ATOM 2614 C CA . PHE B 1 145 ? -4.988 -15.258 -22.562 1 97.31 145 PHE B CA 1
ATOM 2615 C C . PHE B 1 145 ? -5.914 -15.383 -21.359 1 97.31 145 PHE B C 1
ATOM 2617 O O . PHE B 1 145 ? -5.973 -16.438 -20.719 1 97.31 145 PHE B O 1
ATOM 2624 N N . LEU B 1 146 ? -6.691 -14.336 -21.094 1 96.81 146 LEU B N 1
ATOM 2625 C CA . LEU B 1 146 ? -7.551 -14.289 -19.906 1 96.81 146 LEU B CA 1
ATOM 2626 C C . LEU B 1 146 ? -8.648 -15.344 -20 1 96.81 146 LEU B C 1
ATOM 2628 O O . LEU B 1 146 ? -9.086 -15.875 -18.969 1 96.81 146 LEU B O 1
ATOM 2632 N N . ALA B 1 147 ? -9.016 -15.695 -21.203 1 93.69 147 ALA B N 1
ATOM 2633 C CA . ALA B 1 147 ? -10.086 -16.672 -21.406 1 93.69 147 ALA B CA 1
ATOM 2634 C C . ALA B 1 147 ? -9.562 -18.094 -21.297 1 93.69 147 ALA B C 1
ATOM 2636 O O . ALA B 1 147 ? -10.266 -18.984 -20.812 1 93.69 147 ALA B O 1
ATOM 2637 N N . ALA B 1 148 ? -8.305 -18.281 -21.641 1 92.69 148 ALA B N 1
ATOM 2638 C CA . ALA B 1 148 ? -7.902 -19.656 -21.906 1 92.69 148 ALA B CA 1
ATOM 2639 C C . ALA B 1 148 ? -6.781 -20.094 -20.969 1 92.69 148 ALA B C 1
ATOM 2641 O O . ALA B 1 148 ? -6.52 -21.281 -20.812 1 92.69 148 ALA B O 1
ATOM 2642 N N . ALA B 1 149 ? -6.09 -19.141 -20.391 1 94.44 149 ALA B N 1
ATOM 2643 C CA . ALA B 1 149 ? -4.934 -19.5 -19.578 1 94.44 149 ALA B CA 1
ATOM 2644 C C . ALA B 1 149 ? -5.332 -20.406 -18.422 1 94.44 149 ALA B C 1
ATOM 2646 O O . ALA B 1 149 ? -6.387 -20.234 -17.812 1 94.44 149 ALA B O 1
ATOM 2647 N N . PRO B 1 150 ? -4.539 -21.375 -18.188 1 93.06 150 PRO B N 1
ATOM 2648 C CA . PRO B 1 150 ? -4.84 -22.25 -17.047 1 93.06 150 PRO B CA 1
ATOM 2649 C C . PRO B 1 150 ? -4.891 -21.5 -15.719 1 93.06 150 PRO B C 1
ATOM 2651 O O . PRO B 1 150 ? -5.664 -21.844 -14.836 1 93.06 150 PRO B O 1
ATOM 2654 N N . ARG B 1 151 ? -4.066 -20.5 -15.57 1 93.69 151 ARG B N 1
ATOM 2655 C CA . ARG B 1 151 ? -4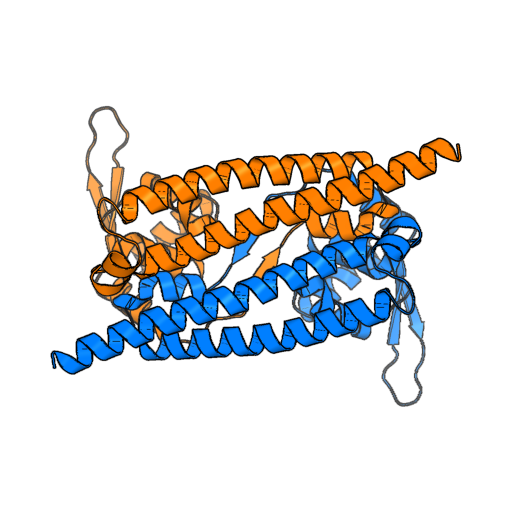.043 -19.625 -14.398 1 93.69 151 ARG B CA 1
ATOM 2656 C C . ARG B 1 151 ? -4.055 -18.156 -14.797 1 93.69 151 ARG B C 1
ATOM 2658 O O . ARG B 1 151 ? -3.178 -17.703 -15.539 1 93.69 151 ARG B O 1
ATOM 2665 N N . VAL B 1 152 ? -5.012 -17.406 -14.273 1 96.19 152 VAL B N 1
ATOM 2666 C CA . VAL B 1 152 ? -5.102 -15.992 -14.633 1 96.19 152 VAL B CA 1
ATOM 2667 C C . VAL B 1 152 ? -4.672 -15.133 -13.445 1 96.19 152 VAL B C 1
ATOM 2669 O O . VAL B 1 152 ? -4.379 -13.945 -13.609 1 96.19 152 VAL B O 1
ATOM 2672 N N . GLY B 1 153 ? -4.652 -15.719 -12.211 1 95.56 153 GLY B N 1
ATOM 2673 C CA . GLY B 1 153 ? -4.344 -15 -10.984 1 95.56 153 GLY B CA 1
ATOM 2674 C C . GLY B 1 153 ? -3.074 -14.172 -11.086 1 95.56 153 GLY B C 1
ATOM 2675 O O . GLY B 1 153 ? -3.094 -12.961 -10.844 1 95.56 153 GLY B O 1
ATOM 2676 N N . PRO B 1 154 ? -1.981 -14.805 -11.492 1 94.69 154 PRO B N 1
ATOM 2677 C CA . PRO B 1 154 ? -0.706 -14.086 -11.602 1 94.69 154 PRO B CA 1
ATOM 2678 C C . PRO B 1 154 ? -0.775 -12.898 -12.555 1 94.69 154 PRO B C 1
ATOM 2680 O O . PRO B 1 154 ? -0.164 -11.859 -12.289 1 94.69 154 PRO B O 1
ATOM 2683 N N . TYR B 1 155 ? -1.509 -13.039 -13.617 1 96.56 155 TYR B N 1
ATOM 2684 C CA . TYR B 1 155 ? -1.655 -11.93 -14.547 1 96.56 155 TYR B CA 1
ATOM 2685 C C . TYR B 1 155 ? -2.453 -10.789 -13.922 1 96.56 155 TYR B C 1
ATOM 2687 O O . TYR B 1 155 ? -2.119 -9.617 -14.102 1 96.56 155 TYR B O 1
ATOM 2695 N N . LEU B 1 156 ? -3.484 -11.117 -13.203 1 97.31 156 LEU B N 1
ATOM 2696 C CA . LEU B 1 156 ? -4.344 -10.102 -12.602 1 97.31 156 LEU B CA 1
ATOM 2697 C C . LEU B 1 156 ? -3.598 -9.344 -11.508 1 97.31 156 LEU B C 1
ATOM 2699 O O . LEU B 1 156 ? -3.754 -8.125 -11.375 1 97.31 156 LEU B O 1
ATOM 2703 N N . THR B 1 157 ? -2.785 -10.016 -10.719 1 96.88 157 THR B N 1
ATOM 2704 C CA . THR B 1 157 ? -1.988 -9.328 -9.711 1 96.88 157 THR B CA 1
ATOM 2705 C C . THR B 1 157 ? -0.899 -8.484 -10.359 1 96.88 157 THR B C 1
ATOM 2707 O O . THR B 1 157 ? -0.578 -7.395 -9.875 1 96.88 157 THR B O 1
ATOM 2710 N N . LEU B 1 158 ? -0.331 -8.945 -11.461 1 96.5 158 LEU B N 1
ATOM 2711 C CA . LEU B 1 158 ? 0.635 -8.164 -12.227 1 96.5 158 LEU B CA 1
ATOM 2712 C C . LEU B 1 158 ? 0.001 -6.887 -12.766 1 96.5 158 LEU B C 1
ATOM 2714 O O . LEU B 1 158 ? 0.603 -5.812 -12.688 1 96.5 158 LEU B O 1
ATOM 2718 N N . ALA B 1 159 ? -1.193 -7.004 -13.273 1 97.25 159 ALA B N 1
ATOM 2719 C CA . ALA B 1 159 ? -1.915 -5.848 -13.797 1 97.25 159 ALA B CA 1
ATOM 2720 C C . ALA B 1 159 ? -2.123 -4.797 -12.711 1 97.25 159 ALA B C 1
ATOM 2722 O O . ALA B 1 159 ? -2.041 -3.594 -12.984 1 97.25 159 ALA B O 1
ATOM 2723 N N . ARG B 1 160 ? -2.416 -5.27 -11.5 1 97.56 160 ARG B N 1
ATOM 2724 C CA . ARG B 1 160 ? -2.537 -4.344 -10.383 1 97.56 160 ARG B CA 1
ATOM 2725 C C . ARG B 1 160 ? -1.219 -3.623 -10.117 1 97.56 160 ARG B C 1
ATOM 2727 O O . ARG B 1 160 ? -1.203 -2.416 -9.867 1 97.56 160 ARG B O 1
ATOM 2734 N N . GLY B 1 161 ? -0.117 -4.398 -10.141 1 97 161 GLY B N 1
ATOM 2735 C CA . GLY B 1 161 ? 1.196 -3.799 -9.969 1 97 161 GLY B CA 1
ATOM 2736 C C . GLY B 1 161 ? 1.523 -2.764 -11.023 1 97 161 GLY B C 1
ATOM 2737 O O . GLY B 1 161 ? 2.074 -1.704 -10.719 1 97 161 GLY B O 1
ATOM 2738 N N . ILE B 1 162 ? 1.194 -3.064 -12.211 1 97.88 162 ILE B N 1
ATOM 2739 C CA . ILE B 1 162 ? 1.433 -2.146 -13.312 1 97.88 162 ILE B CA 1
ATOM 2740 C C . ILE B 1 162 ? 0.646 -0.857 -13.094 1 97.88 162 ILE B C 1
ATOM 2742 O O . ILE B 1 162 ? 1.209 0.238 -13.148 1 97.88 162 ILE B O 1
ATOM 2746 N N . ALA B 1 163 ? -0.623 -0.971 -12.812 1 97.62 163 ALA B N 1
ATOM 2747 C CA . ALA B 1 163 ? -1.458 0.203 -12.57 1 97.62 163 ALA B CA 1
ATOM 2748 C C . ALA B 1 163 ? -0.928 1.023 -11.398 1 97.62 163 ALA B C 1
ATOM 2750 O O . ALA B 1 163 ? -0.935 2.256 -11.438 1 97.62 163 ALA B O 1
ATOM 2751 N N . PHE B 1 164 ? -0.47 0.383 -10.359 1 96.94 164 PHE B N 1
ATOM 2752 C CA . PHE B 1 164 ? 0.045 1.041 -9.164 1 96.94 164 PHE B CA 1
ATOM 2753 C C . PHE B 1 164 ? 1.279 1.872 -9.5 1 96.94 164 PHE B C 1
ATOM 2755 O O . PHE B 1 164 ? 1.394 3.021 -9.062 1 96.94 164 PHE B O 1
ATOM 2762 N N . GLU B 1 165 ? 2.17 1.298 -10.273 1 97.62 165 GLU B N 1
ATOM 2763 C CA . GLU B 1 165 ? 3.398 2.014 -10.609 1 97.62 165 GLU B CA 1
ATOM 2764 C C . GLU B 1 165 ? 3.127 3.141 -11.602 1 97.62 165 GLU B C 1
ATOM 2766 O O . GLU B 1 165 ? 3.779 4.188 -11.555 1 97.62 165 GLU B O 1
ATOM 2771 N N . GLU B 1 166 ? 2.217 2.908 -12.523 1 98.5 166 GLU B N 1
ATOM 2772 C CA . GLU B 1 166 ? 1.805 3.996 -13.398 1 98.5 166 GLU B CA 1
ATOM 2773 C C . GLU B 1 166 ? 1.27 5.18 -12.602 1 98.5 166 GLU B C 1
ATOM 2775 O O . GLU B 1 166 ? 1.601 6.332 -12.891 1 98.5 166 GLU B O 1
ATOM 2780 N N . GLU B 1 167 ? 0.46 4.859 -11.664 1 97.44 167 GLU B N 1
ATOM 2781 C CA . GLU B 1 167 ? -0.095 5.906 -10.812 1 97.44 167 GLU B CA 1
ATOM 2782 C C . GLU B 1 167 ? 0.995 6.574 -9.977 1 97.44 167 GLU B C 1
ATOM 2784 O O . GLU B 1 167 ? 0.963 7.789 -9.766 1 97.44 167 GLU B O 1
ATOM 2789 N N . ASN B 1 168 ? 1.954 5.781 -9.492 1 97.62 168 ASN B N 1
ATOM 2790 C CA . ASN B 1 168 ? 3.092 6.355 -8.781 1 97.62 168 ASN B CA 1
ATOM 2791 C C . ASN B 1 168 ? 3.805 7.41 -9.617 1 97.62 168 ASN B C 1
ATOM 2793 O O . ASN B 1 168 ? 4.098 8.5 -9.133 1 97.62 168 ASN B O 1
ATOM 2797 N N . ILE B 1 169 ? 4.031 7.062 -10.82 1 98.81 169 ILE B N 1
ATOM 2798 C CA . ILE B 1 169 ? 4.758 7.953 -11.711 1 98.81 169 ILE B CA 1
ATOM 2799 C C . ILE B 1 169 ? 3.961 9.234 -11.93 1 98.81 169 ILE B C 1
ATOM 2801 O O . ILE B 1 169 ? 4.492 10.336 -11.766 1 98.81 169 ILE B O 1
ATOM 2805 N N . ARG B 1 170 ? 2.688 9.109 -12.234 1 98.62 170 ARG B N 1
ATOM 2806 C CA . ARG B 1 170 ? 1.834 10.273 -12.461 1 98.62 170 ARG B CA 1
ATOM 2807 C C . ARG B 1 170 ? 1.763 11.156 -11.219 1 98.62 170 ARG B C 1
ATOM 2809 O O . ARG B 1 170 ? 1.839 12.383 -11.32 1 98.62 170 ARG B O 1
ATOM 2816 N N . TRP B 1 171 ? 1.597 10.539 -10.125 1 98.25 171 TRP B N 1
ATOM 2817 C CA . TRP B 1 171 ? 1.493 11.258 -8.859 1 98.25 171 TRP B CA 1
ATOM 2818 C C . TRP B 1 171 ? 2.801 11.969 -8.531 1 98.25 171 TRP B C 1
ATOM 2820 O O . TRP B 1 171 ? 2.799 13.133 -8.133 1 98.25 171 TRP B O 1
ATOM 2830 N N . CYS B 1 172 ? 3.896 11.258 -8.711 1 98.69 172 CYS B N 1
ATOM 2831 C CA . CYS B 1 172 ? 5.195 11.867 -8.438 1 98.69 172 CYS B CA 1
ATOM 2832 C C . CYS B 1 172 ? 5.426 13.07 -9.344 1 98.69 172 CYS B C 1
ATOM 2834 O O . CYS B 1 172 ? 5.926 14.102 -8.891 1 98.69 172 CYS B O 1
ATOM 2836 N N . GLU B 1 173 ? 5.078 12.93 -10.602 1 98.75 173 GLU B N 1
ATOM 2837 C CA . GLU B 1 173 ? 5.203 14.047 -11.539 1 98.75 173 GLU B CA 1
ATOM 2838 C C . GLU B 1 173 ? 4.414 15.258 -11.062 1 98.75 173 GLU B C 1
ATOM 2840 O O . GLU B 1 173 ? 4.91 16.391 -11.102 1 98.75 173 GLU B O 1
ATOM 2845 N N . ARG B 1 174 ? 3.248 15.008 -10.633 1 98.25 174 ARG B N 1
ATOM 2846 C CA . ARG B 1 174 ? 2.389 16.078 -10.148 1 98.25 174 ARG B CA 1
ATOM 2847 C C . ARG B 1 174 ? 2.973 16.734 -8.898 1 98.25 174 ARG B C 1
ATOM 2849 O O . ARG B 1 174 ? 2.998 17.953 -8.789 1 98.25 174 ARG B O 1
ATOM 2856 N N . VAL B 1 175 ? 3.412 15.953 -7.961 1 98.5 175 VAL B N 1
ATOM 2857 C CA . VAL B 1 175 ? 3.98 16.469 -6.715 1 98.5 175 VAL B CA 1
ATOM 2858 C C . VAL B 1 175 ? 5.203 17.328 -7.023 1 98.5 175 VAL B C 1
ATOM 2860 O O . VAL B 1 175 ? 5.34 18.438 -6.488 1 98.5 175 VAL B O 1
ATOM 2863 N N . LEU B 1 176 ? 6.051 16.828 -7.934 1 98.56 176 LEU B N 1
ATOM 2864 C CA . LEU B 1 176 ? 7.25 17.562 -8.297 1 98.56 176 LEU B CA 1
ATOM 2865 C C . LEU B 1 176 ? 6.891 18.906 -8.938 1 98.56 176 LEU B C 1
ATOM 2867 O O . LEU B 1 176 ? 7.484 19.938 -8.609 1 98.56 176 LEU B O 1
ATOM 2871 N N . ALA B 1 177 ? 5.945 18.859 -9.82 1 98.19 177 ALA B N 1
ATOM 2872 C CA . ALA B 1 177 ? 5.523 20.094 -10.492 1 98.19 177 ALA B CA 1
ATOM 2873 C C . ALA B 1 177 ? 5.027 21.125 -9.484 1 98.19 177 ALA B C 1
ATOM 2875 O O . ALA B 1 177 ? 5.391 22.297 -9.562 1 98.19 177 ALA B O 1
ATOM 2876 N N . VAL B 1 178 ? 4.207 20.703 -8.531 1 97.94 178 VAL B N 1
ATOM 2877 C CA . VAL B 1 178 ? 3.623 21.594 -7.535 1 97.94 178 VAL B CA 1
ATOM 2878 C C . VAL B 1 178 ? 4.727 22.172 -6.648 1 97.94 178 VAL B C 1
ATOM 2880 O O . VAL B 1 178 ? 4.785 23.375 -6.43 1 97.94 178 VAL B O 1
ATOM 2883 N N . LEU B 1 179 ? 5.602 21.312 -6.152 1 96.94 179 LEU B N 1
ATOM 2884 C CA . LEU B 1 179 ? 6.637 21.75 -5.223 1 96.94 179 LEU B CA 1
ATOM 2885 C C . LEU B 1 179 ? 7.641 22.656 -5.918 1 96.94 179 LEU B C 1
ATOM 2887 O O . LEU B 1 179 ? 8.156 23.609 -5.312 1 96.94 179 LEU B O 1
ATOM 2891 N N . GLU B 1 180 ? 7.922 22.375 -7.188 1 95.75 180 GLU B N 1
ATOM 2892 C CA . GLU B 1 180 ? 8.828 23.219 -7.953 1 95.75 180 GLU B CA 1
ATOM 2893 C C . GLU B 1 180 ? 8.234 24.594 -8.195 1 95.75 180 GLU B C 1
ATOM 2895 O O . GLU B 1 180 ? 8.922 25.609 -8.086 1 95.75 180 GLU B O 1
ATOM 2900 N N . GLN B 1 181 ? 7.004 24.609 -8.547 1 95.38 181 GLN B N 1
ATOM 2901 C CA . GLN B 1 181 ? 6.32 25.875 -8.766 1 95.38 181 GLN B CA 1
ATOM 2902 C C . GLN B 1 181 ? 6.316 26.734 -7.504 1 95.38 181 GLN B C 1
ATOM 2904 O O . GLN B 1 181 ? 6.547 27.938 -7.562 1 95.38 181 GLN B O 1
ATOM 2909 N N . ARG B 1 182 ? 6.082 26.156 -6.426 1 94.5 182 ARG B N 1
ATOM 2910 C CA . ARG B 1 182 ? 6.043 26.875 -5.156 1 94.5 182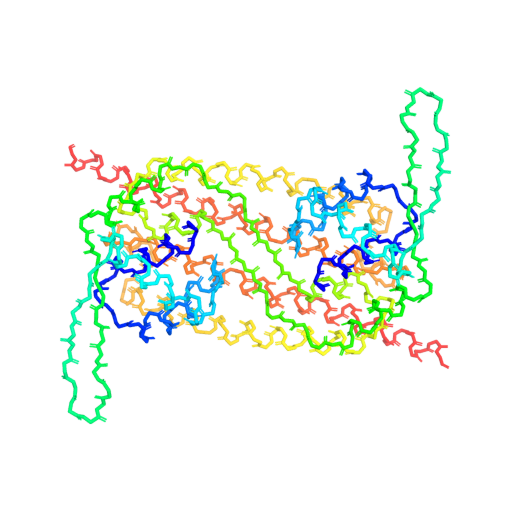 ARG B CA 1
ATOM 2911 C C . ARG B 1 182 ? 7.434 27.375 -4.77 1 94.5 182 ARG B C 1
ATOM 2913 O O . ARG B 1 182 ? 7.582 28.484 -4.266 1 94.5 182 ARG B O 1
ATOM 2920 N N . ALA B 1 183 ? 8.398 26.547 -5.012 1 92.38 183 ALA B N 1
ATOM 2921 C CA . ALA B 1 183 ? 9.773 26.938 -4.734 1 92.38 183 ALA B CA 1
ATOM 2922 C C . ALA B 1 183 ? 10.172 28.141 -5.582 1 92.38 183 ALA B C 1
ATOM 2924 O O . ALA B 1 183 ? 10.852 29.062 -5.098 1 92.38 183 ALA B O 1
ATOM 2925 N N . ALA B 1 184 ? 9.766 28.125 -6.793 1 91.88 184 ALA B N 1
ATOM 2926 C CA . ALA B 1 184 ? 10.086 29.219 -7.703 1 91.88 184 ALA B CA 1
ATOM 2927 C C . ALA B 1 184 ? 9.391 30.5 -7.27 1 91.88 184 ALA B C 1
ATOM 2929 O O . ALA B 1 184 ? 9.969 31.594 -7.363 1 91.88 184 ALA B O 1
ATOM 2930 N N . ALA B 1 185 ? 8.18 30.375 -6.824 1 89.94 185 ALA B N 1
ATOM 2931 C CA . ALA B 1 185 ? 7.43 31.547 -6.371 1 89.94 185 ALA B CA 1
ATOM 2932 C C . ALA B 1 185 ? 8.062 32.156 -5.125 1 89.94 185 ALA B C 1
ATOM 2934 O O . ALA B 1 185 ? 8.102 33.375 -4.977 1 89.94 185 ALA B O 1
ATOM 2935 N N . GLU B 1 186 ? 8.484 31.344 -4.254 1 85.19 186 GLU B N 1
ATOM 2936 C CA . GLU B 1 186 ? 9.133 31.828 -3.035 1 85.19 186 GLU B CA 1
ATOM 2937 C C . GLU B 1 186 ? 10.461 32.5 -3.348 1 85.19 186 GLU B C 1
ATOM 2939 O O . GLU B 1 186 ? 10.852 33.469 -2.66 1 85.19 186 GLU B O 1
ATOM 2944 N N . ALA B 1 187 ? 11.141 32.062 -4.367 1 86.19 187 ALA B N 1
ATOM 2945 C CA . ALA B 1 187 ? 12.43 32.625 -4.758 1 86.19 187 ALA B CA 1
ATOM 2946 C C . ALA B 1 187 ? 12.266 34 -5.383 1 86.19 187 ALA B C 1
ATOM 2948 O O . ALA B 1 187 ? 13.156 34.875 -5.266 1 86.19 187 ALA B O 1
ATOM 2949 N N . GLN B 1 188 ? 11.172 34.125 -5.996 1 80.12 188 GLN B N 1
ATOM 2950 C CA . GLN B 1 188 ? 10.906 35.438 -6.625 1 80.12 188 GLN B CA 1
ATOM 2951 C C . GLN B 1 188 ? 10.609 36.5 -5.578 1 80.12 188 GLN B C 1
ATOM 2953 O O . GLN B 1 188 ? 10.844 37.688 -5.812 1 80.12 188 GLN B O 1
ATOM 2958 N N . TRP B 1 189 ? 10 36.031 -4.477 1 74.94 189 TRP B N 1
ATOM 2959 C CA . TRP B 1 189 ? 9.633 37 -3.426 1 74.94 189 TRP B CA 1
ATOM 2960 C C . TRP B 1 189 ? 10.812 37.25 -2.496 1 74.94 189 TRP B C 1
ATOM 2962 O O . TRP B 1 189 ? 10.867 38.281 -1.821 1 74.94 189 TRP B O 1
ATOM 2972 N N . ARG B 1 190 ? 11.859 36.438 -2.566 1 68.88 190 ARG B N 1
ATOM 2973 C CA . ARG B 1 190 ? 13.078 36.688 -1.802 1 68.88 190 ARG B CA 1
ATOM 2974 C C . ARG B 1 190 ? 14.055 37.562 -2.592 1 68.88 190 ARG B C 1
ATOM 2976 O O . ARG B 1 190 ? 14.68 38.469 -2.035 1 68.88 190 ARG B O 1
#